Protein AF-A0A317PF93-F1 (afdb_monomer)

Radius of gyration: 41.97 Å; Cα contacts (8 Å, |Δi|>4): 175; chains: 1; bounding box: 84×30×106 Å

Foldseek 3Di:
DPPVVVVLVVLLVVLVPADADQKDKAPDAEPLQFIWIWRDPDPVPTDTPFDRHDPPRTHNDPVVNVVPNCVHSNNSNVVSVVVVVVVVVVVVVVVVVVVVVVVVPPPDDVVVVQVVVCVVPVDRCPCVVCVVVPDDADVVGDDDDQDDDPLLLSLLVVVVVCVVCVVVVHDDDDPPNVVVCVVPVDDSVVSCVVNVHDDDDDDDDAPPPGDDDDDDD

Sequence (217 aa):
MTNNDDLALKLEKAAEKATPGPWYVHDKPCEDGNYGIDTSDKEFLAEAVVWWGFSRQSIWREEDAKYIAVANPAAVLSLLAERKADKAENASLRQRVAELGRQLIAPLPIGELIQRLSDQTGEDWSEKYLEDRTVSVKPGEVLVTVSGFTGCGKSAIAGEIEIAMRAIGVPVTWSNGDAEKRTTGADWLTAIEMYKPAVRIVEINVPRAGIKLELGQ

Mean predicted aligned error: 17.72 Å

Secondary structure (DSSP, 8-state):
--HHHHHHHHHHHHHTTSPPS--EE-SS--TTS-B-EESSSSTTTPPEEE--SSTTSSBS-HHHHHHHHHT-HHHHHHHHHHHHHHHHHHHHHHHHHHHHHHHHHSPPPHHHHHHHHHHHHSS-HHHHHHGGG-----TT---------TTSSHHHHHHHHHHHHHHTT-----TTHHHHHHHH---HHHHHHHH------------SS--------

pLDDT: mean 76.67, std 15.54, range [30.33, 97.62]

InterPro domains:
  IPR025153 Ead/Ea22-like protein [PF13935] (14-98)

Nearest PDB structures (foldseek):
  4a4c-assembly1_C  TM=2.314E-01  e=3.456E+00  Homo sapiens
  1y6l-assembly2_B  TM=2.584E-01  e=5.681E+00  Homo sapiens

Structure (mmCIF, N/CA/C/O backbone):
data_AF-A0A317PF93-F1
#
_entry.id   AF-A0A317PF93-F1
#
loop_
_atom_site.group_PDB
_atom_site.id
_atom_site.type_symbol
_atom_site.label_atom_id
_atom_site.label_alt_id
_atom_site.label_comp_id
_atom_site.label_asym_id
_atom_site.label_entity_id
_atom_site.label_seq_id
_atom_site.pdbx_PDB_ins_code
_atom_site.Cartn_x
_atom_site.Cartn_y
_atom_site.Cartn_z
_atom_site.occupancy
_atom_site.B_iso_or_equiv
_atom_site.auth_seq_id
_atom_site.auth_comp_id
_atom_site.auth_asym_id
_atom_site.auth_atom_id
_atom_site.pdbx_PDB_model_num
ATOM 1 N N . MET A 1 1 ? -4.861 -8.910 -9.608 1.00 55.72 1 MET A N 1
ATOM 2 C CA . MET A 1 1 ? -3.839 -8.268 -10.460 1.00 55.72 1 MET A CA 1
ATOM 3 C C . MET A 1 1 ? -4.522 -7.158 -11.224 1.00 55.72 1 MET A C 1
ATOM 5 O O . MET A 1 1 ? -5.567 -7.402 -11.810 1.00 55.72 1 MET A O 1
ATOM 9 N N . THR A 1 2 ? -4.000 -5.941 -11.139 1.00 74.31 2 THR A N 1
ATOM 10 C CA . THR A 1 2 ? -4.453 -4.830 -11.989 1.00 74.31 2 THR A CA 1
ATOM 11 C C . THR A 1 2 ? -3.886 -5.004 -13.403 1.00 74.31 2 THR A C 1
ATOM 13 O O . THR A 1 2 ? -2.887 -5.706 -13.570 1.00 74.31 2 THR A O 1
ATOM 16 N N . ASN A 1 3 ? -4.450 -4.333 -14.417 1.00 70.88 3 ASN A N 1
ATOM 17 C CA . ASN A 1 3 ? -3.863 -4.304 -15.771 1.00 70.88 3 ASN A CA 1
ATOM 18 C C . ASN A 1 3 ? -2.378 -3.869 -15.761 1.00 70.88 3 ASN A C 1
ATOM 20 O O . ASN A 1 3 ? -1.588 -4.322 -16.585 1.00 70.88 3 ASN A O 1
ATOM 24 N N . ASN A 1 4 ? -1.971 -3.065 -14.773 1.00 84.88 4 ASN A N 1
ATOM 25 C CA . ASN A 1 4 ? -0.592 -2.596 -14.609 1.00 84.88 4 ASN A CA 1
ATOM 26 C C . ASN A 1 4 ? 0.360 -3.628 -13.975 1.00 84.88 4 ASN A C 1
ATOM 28 O O . ASN A 1 4 ? 1.567 -3.380 -13.917 1.00 84.88 4 ASN A O 1
ATOM 32 N N . ASP A 1 5 ? -0.147 -4.744 -13.447 1.00 89.19 5 ASP A N 1
ATOM 33 C CA . ASP A 1 5 ? 0.687 -5.830 -12.913 1.00 89.19 5 ASP A CA 1
ATOM 34 C C . ASP A 1 5 ? 1.071 -6.816 -14.020 1.00 89.19 5 ASP A C 1
ATOM 36 O O . ASP A 1 5 ? 2.224 -7.231 -14.095 1.00 89.19 5 ASP A O 1
ATOM 40 N N . ASP A 1 6 ? 0.136 -7.121 -14.925 1.00 92.31 6 ASP A N 1
ATOM 41 C CA . ASP A 1 6 ? 0.412 -7.941 -16.111 1.00 92.31 6 ASP A CA 1
ATOM 42 C C . ASP A 1 6 ? 1.392 -7.238 -17.062 1.00 92.31 6 ASP A C 1
ATOM 44 O O . ASP A 1 6 ? 2.358 -7.844 -17.528 1.00 92.31 6 ASP A O 1
ATOM 48 N N . LEU A 1 7 ? 1.215 -5.928 -17.278 1.00 93.06 7 LEU A N 1
ATOM 49 C CA . LEU A 1 7 ? 2.165 -5.126 -18.052 1.00 93.06 7 LEU A CA 1
ATOM 50 C C . LEU A 1 7 ? 3.569 -5.140 -17.429 1.00 93.06 7 LEU A C 1
ATOM 52 O O . LEU A 1 7 ? 4.550 -5.318 -18.143 1.00 93.06 7 LEU A O 1
ATOM 56 N N . ALA A 1 8 ? 3.674 -4.993 -16.107 1.00 93.94 8 ALA A N 1
ATOM 57 C CA . ALA A 1 8 ? 4.965 -5.008 -15.424 1.00 93.94 8 ALA A CA 1
ATOM 58 C C . ALA A 1 8 ? 5.668 -6.363 -15.530 1.00 93.94 8 ALA A C 1
ATOM 60 O O . ALA A 1 8 ? 6.869 -6.397 -15.767 1.00 93.94 8 ALA A O 1
ATOM 61 N N . LEU A 1 9 ? 4.922 -7.467 -15.432 1.00 94.62 9 LEU A N 1
ATOM 62 C CA . LEU A 1 9 ? 5.475 -8.808 -15.620 1.00 94.62 9 LEU A CA 1
ATOM 63 C C . LEU A 1 9 ? 5.966 -9.029 -17.057 1.00 94.62 9 LEU A C 1
ATOM 65 O O . LEU A 1 9 ? 7.000 -9.659 -17.275 1.00 94.62 9 LEU A O 1
ATOM 69 N N . LYS A 1 10 ? 5.222 -8.527 -18.048 1.00 95.75 10 LYS A N 1
ATOM 70 C CA . LYS A 1 10 ? 5.630 -8.581 -19.457 1.00 95.75 10 LYS A CA 1
ATOM 71 C C . LYS A 1 10 ? 6.893 -7.758 -19.704 1.00 95.75 10 LYS A C 1
ATOM 73 O O . LYS A 1 10 ? 7.799 -8.255 -20.365 1.00 95.75 10 LYS A O 1
ATOM 78 N N . LEU A 1 11 ? 6.961 -6.546 -19.149 1.00 95.38 11 LEU A N 1
ATOM 79 C CA . LEU A 1 11 ? 8.131 -5.672 -19.253 1.00 95.38 11 LEU A CA 1
ATOM 80 C C . LEU A 1 11 ? 9.359 -6.280 -18.579 1.00 95.38 11 LEU A C 1
ATOM 82 O O . LEU A 1 11 ? 10.419 -6.290 -19.189 1.00 95.38 11 LEU A O 1
ATOM 86 N N . GLU A 1 12 ? 9.212 -6.842 -17.380 1.00 96.81 12 GLU A N 1
ATOM 87 C CA . GLU A 1 12 ? 10.301 -7.516 -16.665 1.00 96.81 12 GLU A CA 1
ATOM 88 C C . GLU A 1 12 ? 10.893 -8.654 -17.505 1.00 96.81 12 GLU A C 1
ATOM 90 O O . GLU A 1 12 ? 12.079 -8.640 -17.820 1.00 96.81 12 GLU A O 1
ATOM 95 N N . LYS A 1 13 ? 10.047 -9.572 -17.991 1.00 97.38 13 LYS A N 1
ATOM 96 C CA . LYS A 1 13 ? 10.486 -10.701 -18.830 1.00 97.38 13 LYS A CA 1
ATOM 97 C C . LYS A 1 13 ? 11.128 -10.272 -20.148 1.00 97.38 13 LYS A C 1
ATOM 99 O O . LYS A 1 13 ? 11.971 -10.996 -20.676 1.00 97.38 13 LYS A O 1
ATOM 104 N N . ALA A 1 14 ? 10.665 -9.167 -20.731 1.00 96.75 14 ALA A N 1
ATOM 105 C CA . ALA A 1 14 ? 11.242 -8.624 -21.954 1.00 96.75 14 ALA A CA 1
ATOM 106 C C . ALA A 1 14 ? 12.611 -7.990 -21.672 1.00 96.75 14 ALA A C 1
ATOM 108 O O . ALA A 1 14 ? 13.568 -8.274 -22.386 1.00 96.75 14 ALA A O 1
ATOM 109 N N . ALA A 1 15 ? 12.713 -7.194 -20.607 1.00 96.38 15 ALA A N 1
ATOM 110 C CA . ALA A 1 15 ? 13.936 -6.505 -20.221 1.00 96.38 15 ALA A CA 1
ATOM 111 C C . ALA A 1 15 ? 15.046 -7.477 -19.779 1.00 96.38 15 ALA A C 1
ATOM 113 O O . ALA A 1 15 ? 16.187 -7.299 -20.181 1.00 96.38 15 ALA A O 1
ATOM 114 N N . GLU A 1 16 ? 14.722 -8.551 -19.050 1.00 96.31 16 GLU A N 1
ATOM 115 C CA . GLU A 1 16 ? 15.691 -9.593 -18.652 1.00 96.31 16 GLU A CA 1
ATOM 116 C C . GLU A 1 16 ? 16.364 -10.302 -19.840 1.00 96.31 16 GLU A C 1
ATOM 118 O O . GLU A 1 16 ? 17.458 -10.844 -19.701 1.00 96.31 16 GLU A O 1
ATOM 123 N N . LYS A 1 17 ? 15.698 -10.339 -21.001 1.00 96.12 17 LYS A N 1
ATOM 124 C CA . LYS A 1 17 ? 16.186 -11.016 -22.215 1.00 96.12 17 LYS A CA 1
ATOM 125 C C . LYS A 1 17 ? 16.806 -10.070 -23.236 1.00 96.12 17 LYS A C 1
ATOM 127 O O . LYS A 1 17 ? 17.445 -10.539 -24.175 1.00 96.12 17 LYS A O 1
ATOM 132 N N . ALA A 1 18 ? 16.540 -8.777 -23.111 1.00 95.00 18 ALA A N 1
ATOM 133 C CA . ALA A 1 18 ? 17.040 -7.765 -24.024 1.00 95.00 18 ALA A CA 1
ATOM 134 C C . ALA A 1 18 ? 18.493 -7.401 -23.690 1.00 95.00 18 ALA A C 1
ATOM 136 O O . ALA A 1 18 ? 18.977 -7.661 -22.589 1.00 95.00 18 ALA A O 1
ATOM 137 N N . THR A 1 19 ? 19.184 -6.772 -24.641 1.00 93.62 19 THR A N 1
ATOM 138 C CA . THR A 1 19 ? 20.540 -6.257 -24.429 1.00 93.62 19 THR A CA 1
ATOM 139 C C . THR A 1 19 ? 20.538 -5.260 -23.269 1.00 93.62 19 THR A C 1
ATOM 141 O O . THR A 1 19 ? 19.816 -4.263 -23.343 1.00 93.62 19 THR A O 1
ATOM 144 N N . PRO A 1 20 ? 21.311 -5.489 -22.194 1.00 91.12 20 PRO A N 1
ATOM 145 C CA . PRO A 1 20 ? 21.345 -4.566 -21.068 1.00 91.12 20 PRO A CA 1
ATOM 146 C C . PRO A 1 20 ? 21.780 -3.157 -21.489 1.00 91.12 20 PRO A C 1
ATOM 148 O O . PRO A 1 20 ? 22.504 -2.984 -22.469 1.00 91.12 20 PRO A O 1
ATOM 151 N N . GLY A 1 21 ? 21.328 -2.149 -20.742 1.00 90.19 21 GLY A N 1
ATOM 152 C CA . GLY A 1 21 ? 21.849 -0.787 -20.862 1.00 90.19 21 GLY A CA 1
ATOM 153 C C . GLY A 1 21 ? 23.237 -0.631 -20.217 1.00 90.19 21 GLY A C 1
ATOM 154 O O . GLY A 1 21 ? 23.713 -1.561 -19.559 1.00 90.19 21 GLY A O 1
ATOM 155 N N . PRO A 1 22 ? 23.866 0.552 -20.322 1.00 93.12 22 PRO A N 1
ATOM 156 C CA . PRO A 1 22 ? 23.330 1.773 -20.924 1.00 93.12 22 PRO A CA 1
ATOM 157 C C . PRO A 1 22 ? 23.239 1.695 -22.451 1.00 93.12 22 PRO A C 1
ATOM 159 O O . PRO A 1 22 ? 24.015 1.005 -23.102 1.00 93.12 22 PRO A O 1
ATOM 162 N N . TRP A 1 23 ? 22.257 2.399 -23.005 1.00 94.19 23 TRP A N 1
ATOM 163 C CA . TRP A 1 23 ? 22.082 2.569 -24.444 1.00 94.19 23 TRP A CA 1
ATOM 164 C C . TRP A 1 23 ? 22.328 4.028 -24.813 1.00 94.19 23 TRP A C 1
ATOM 166 O O . TRP A 1 23 ? 21.994 4.929 -24.040 1.00 94.19 23 TRP A O 1
ATOM 176 N N . TYR A 1 24 ? 22.877 4.252 -26.000 1.00 92.12 24 TYR A N 1
ATOM 177 C CA . TYR A 1 24 ? 23.286 5.562 -26.489 1.00 92.12 24 TYR A CA 1
ATOM 178 C C . TYR A 1 24 ? 22.665 5.812 -27.852 1.00 92.12 24 TYR A C 1
ATOM 180 O O . TYR A 1 24 ? 22.612 4.915 -28.688 1.00 92.12 24 TYR A O 1
ATOM 188 N N . VAL A 1 25 ? 22.173 7.028 -28.066 1.00 90.94 25 VAL A N 1
ATOM 189 C CA . VAL A 1 25 ? 21.730 7.458 -29.394 1.00 90.94 25 VAL A CA 1
ATOM 190 C C . VAL A 1 25 ? 22.965 7.799 -30.208 1.00 90.94 25 VAL A C 1
ATOM 192 O O . VAL A 1 25 ? 23.867 8.454 -29.692 1.00 90.94 25 VAL A O 1
ATOM 195 N N . HIS A 1 26 ? 22.986 7.382 -31.468 1.00 82.12 26 HIS A N 1
ATOM 196 C CA . HIS A 1 26 ? 24.078 7.723 -32.367 1.00 82.12 26 HIS A CA 1
ATOM 197 C C . HIS A 1 26 ? 24.224 9.251 -32.521 1.00 82.12 26 HIS A C 1
ATOM 199 O O . HIS A 1 26 ? 23.233 9.950 -32.748 1.00 82.12 26 HIS A O 1
ATOM 205 N N . ASP A 1 27 ? 25.456 9.766 -32.436 1.00 74.75 27 ASP A N 1
ATOM 206 C CA . ASP A 1 27 ? 25.756 11.211 -32.413 1.00 74.75 27 ASP A CA 1
ATOM 207 C C . ASP A 1 27 ? 25.336 11.952 -33.691 1.00 74.75 27 ASP A C 1
ATOM 209 O O . ASP A 1 27 ? 25.090 13.160 -33.677 1.00 74.75 27 ASP A O 1
ATOM 213 N N . LYS A 1 28 ? 25.286 11.243 -34.822 1.00 74.12 28 LYS A N 1
ATOM 214 C CA . LYS A 1 28 ? 24.864 11.792 -36.114 1.00 74.12 28 LYS A CA 1
ATOM 215 C C . LYS A 1 28 ? 23.764 10.928 -36.724 1.00 74.12 28 LYS A C 1
ATOM 217 O O . LYS A 1 28 ? 23.906 9.706 -36.716 1.00 74.12 28 LYS A O 1
ATOM 222 N N . PRO A 1 29 ? 22.705 11.521 -37.295 1.00 75.19 29 PRO A N 1
ATOM 223 C CA . PRO A 1 29 ? 21.753 10.750 -38.081 1.00 75.19 29 PRO A CA 1
ATOM 224 C C . PRO A 1 29 ? 22.424 10.180 -39.344 1.00 75.19 29 PRO A C 1
ATOM 226 O O . PRO A 1 29 ? 23.472 10.671 -39.778 1.00 75.19 29 PRO A O 1
ATOM 229 N N . CYS A 1 30 ? 21.809 9.168 -39.964 1.00 73.06 30 CYS A N 1
ATOM 230 C CA . CYS A 1 30 ? 22.207 8.734 -41.306 1.00 73.06 30 CYS A CA 1
ATOM 231 C C . CYS A 1 30 ? 22.008 9.852 -42.335 1.00 73.06 30 CYS A C 1
ATOM 233 O O . CYS A 1 30 ? 21.336 10.848 -42.067 1.00 73.06 30 CYS A O 1
ATOM 235 N N . GLU A 1 31 ? 22.553 9.662 -43.539 1.00 71.38 31 GLU A N 1
ATOM 236 C CA . GLU A 1 31 ? 22.358 10.585 -44.670 1.00 71.38 31 GLU A CA 1
ATOM 237 C C . GLU A 1 31 ? 20.870 10.868 -44.957 1.00 71.38 31 GLU A C 1
ATOM 239 O O . GLU A 1 31 ? 20.528 11.958 -45.409 1.00 71.38 31 GLU A O 1
ATOM 244 N N . ASP A 1 32 ? 19.986 9.928 -44.607 1.00 73.31 32 ASP A N 1
ATOM 245 C CA . ASP A 1 32 ? 18.534 10.045 -44.760 1.00 73.31 32 ASP A CA 1
ATOM 246 C C . ASP A 1 32 ? 17.812 10.659 -43.537 1.00 73.31 32 ASP A C 1
ATOM 248 O O . ASP A 1 32 ? 16.591 10.804 -43.556 1.00 73.31 32 ASP A O 1
ATOM 252 N N . GLY A 1 33 ? 18.537 11.034 -42.475 1.00 76.62 33 GLY A N 1
ATOM 253 C CA . GLY A 1 33 ? 17.989 11.711 -41.291 1.00 76.62 33 GLY A CA 1
ATOM 254 C C . GLY A 1 33 ? 17.516 10.805 -40.145 1.00 76.62 33 GLY A C 1
ATOM 255 O O . GLY A 1 33 ? 16.915 11.308 -39.198 1.00 76.62 33 GLY A O 1
ATOM 256 N N . ASN A 1 34 ? 17.785 9.497 -40.192 1.00 84.06 34 ASN A N 1
ATOM 257 C CA . ASN A 1 34 ? 17.340 8.545 -39.167 1.00 84.06 34 ASN A CA 1
ATOM 258 C C . ASN A 1 34 ? 18.407 8.269 -38.097 1.00 84.06 34 ASN A C 1
ATOM 260 O O . ASN A 1 34 ? 19.607 8.343 -38.351 1.00 84.06 34 ASN A O 1
ATOM 264 N N . TYR A 1 35 ? 17.952 7.861 -36.916 1.00 87.06 35 TYR A N 1
ATOM 265 C CA . TYR A 1 35 ? 18.738 7.642 -35.706 1.00 87.06 35 TYR A CA 1
ATOM 266 C C . TYR A 1 35 ? 18.854 6.152 -35.359 1.00 87.06 35 TYR A C 1
ATOM 268 O O . TYR A 1 35 ? 17.952 5.350 -35.633 1.00 87.06 35 TYR A O 1
ATOM 276 N N . GLY A 1 36 ? 19.978 5.800 -34.735 1.00 88.06 36 GLY A N 1
ATOM 277 C CA . GLY A 1 36 ? 20.286 4.466 -34.219 1.00 88.06 36 GLY A CA 1
ATOM 278 C C . GLY A 1 36 ? 20.509 4.479 -32.717 1.00 88.06 36 GLY A C 1
ATOM 279 O O . GLY A 1 36 ? 20.629 5.546 -32.107 1.00 88.06 36 GLY A O 1
ATOM 280 N N . ILE A 1 37 ? 20.540 3.284 -32.134 1.00 90.25 37 ILE A N 1
ATOM 281 C CA . ILE A 1 37 ? 20.820 3.084 -30.713 1.00 90.25 37 ILE A CA 1
ATOM 282 C C . ILE A 1 37 ? 21.875 2.003 -30.572 1.00 90.25 37 ILE A C 1
ATOM 284 O O . ILE A 1 37 ? 21.697 0.906 -31.102 1.00 90.25 37 ILE A O 1
ATOM 288 N N . ASP A 1 38 ? 22.906 2.298 -29.794 1.00 90.50 38 ASP A N 1
ATOM 289 C CA . ASP A 1 38 ? 24.060 1.437 -29.595 1.00 90.50 38 ASP A CA 1
ATOM 290 C C . ASP A 1 38 ? 24.323 1.177 -28.105 1.00 90.50 38 ASP A C 1
ATOM 292 O O . ASP A 1 38 ? 23.868 1.913 -27.224 1.00 90.50 38 ASP A O 1
ATOM 296 N N . THR A 1 39 ? 25.069 0.117 -27.801 1.00 90.88 39 THR A N 1
ATOM 297 C CA . THR A 1 39 ? 25.444 -0.253 -26.422 1.00 90.88 39 THR A CA 1
ATOM 298 C C . THR A 1 39 ? 26.598 0.571 -25.844 1.00 90.88 39 THR A C 1
ATOM 300 O O . THR A 1 39 ? 26.924 0.444 -24.664 1.00 90.88 39 THR A O 1
ATOM 303 N N . SER A 1 40 ? 27.228 1.426 -26.650 1.00 85.31 40 SER A N 1
ATOM 304 C CA . SER A 1 40 ? 28.291 2.338 -26.226 1.00 85.31 40 SER A CA 1
ATOM 305 C C . SER A 1 40 ? 28.246 3.629 -27.037 1.00 85.31 40 SER A C 1
ATOM 307 O O . SER A 1 40 ? 27.878 3.637 -28.204 1.00 85.31 40 SER A O 1
ATOM 309 N N . ASP A 1 41 ? 28.692 4.710 -26.408 1.00 80.81 41 ASP A N 1
ATOM 310 C CA . ASP A 1 41 ? 29.004 6.010 -27.005 1.00 80.81 41 ASP A CA 1
ATOM 311 C C . ASP A 1 41 ? 30.234 5.997 -27.939 1.00 80.81 41 ASP A C 1
ATOM 313 O O . ASP A 1 41 ? 30.573 7.011 -28.544 1.00 80.81 41 ASP A O 1
ATOM 317 N N . LYS A 1 42 ? 30.939 4.864 -28.059 1.00 78.50 42 LYS A N 1
ATOM 318 C CA . LYS A 1 42 ? 32.120 4.705 -28.915 1.00 78.50 42 LYS A CA 1
ATOM 319 C C . LYS A 1 42 ? 31.775 3.859 -30.133 1.00 78.50 42 LYS A C 1
ATOM 321 O O . LYS A 1 42 ? 31.793 2.634 -30.058 1.00 78.50 42 LYS A O 1
ATOM 326 N N . GLU A 1 43 ? 31.568 4.526 -31.265 1.00 66.38 43 GLU A N 1
ATOM 327 C CA . GLU A 1 43 ? 31.105 3.962 -32.548 1.00 66.38 43 GLU A CA 1
ATOM 328 C C . GLU A 1 43 ? 31.813 2.654 -32.972 1.00 66.38 43 GLU A C 1
ATOM 330 O O . GLU A 1 43 ? 31.175 1.725 -33.451 1.00 66.38 43 GLU A O 1
ATOM 335 N N . PHE A 1 44 ? 33.123 2.517 -32.732 1.00 67.75 44 PHE A N 1
ATOM 336 C CA . PHE A 1 44 ? 33.901 1.331 -33.135 1.00 67.75 44 PHE A CA 1
ATOM 337 C C . PHE A 1 44 ? 33.909 0.169 -32.128 1.00 67.75 44 PHE A C 1
ATOM 339 O O . PHE A 1 44 ? 34.492 -0.878 -32.408 1.00 67.75 44 PHE A O 1
ATOM 346 N N . LEU A 1 45 ? 33.325 0.354 -30.944 1.00 73.75 45 LEU A N 1
ATOM 347 C CA . LEU A 1 45 ? 33.250 -0.658 -29.882 1.00 73.75 45 LEU A CA 1
ATOM 348 C C . LEU A 1 45 ? 31.807 -1.043 -29.540 1.00 73.75 45 LEU A C 1
ATOM 350 O O . LEU A 1 45 ? 31.599 -1.934 -28.718 1.00 73.75 45 LEU A O 1
ATOM 354 N N . ALA A 1 46 ? 30.831 -0.356 -30.128 1.00 80.12 46 ALA A N 1
ATOM 355 C CA . ALA A 1 46 ? 29.434 -0.500 -29.785 1.00 80.12 46 ALA A CA 1
ATOM 356 C C . ALA A 1 46 ? 28.741 -1.563 -30.646 1.00 80.12 46 ALA A C 1
ATOM 358 O O . ALA A 1 46 ? 28.986 -1.685 -31.846 1.00 80.12 46 ALA A O 1
ATOM 359 N N . GLU A 1 47 ? 27.846 -2.324 -30.021 1.00 86.62 47 GLU A N 1
ATOM 360 C CA . GLU A 1 47 ? 26.908 -3.188 -30.730 1.00 86.62 47 GLU A CA 1
ATOM 361 C C . GLU A 1 47 ? 25.616 -2.415 -30.982 1.00 86.62 47 GLU A C 1
ATOM 363 O O . GLU A 1 47 ? 25.094 -1.747 -30.084 1.00 86.62 47 GLU A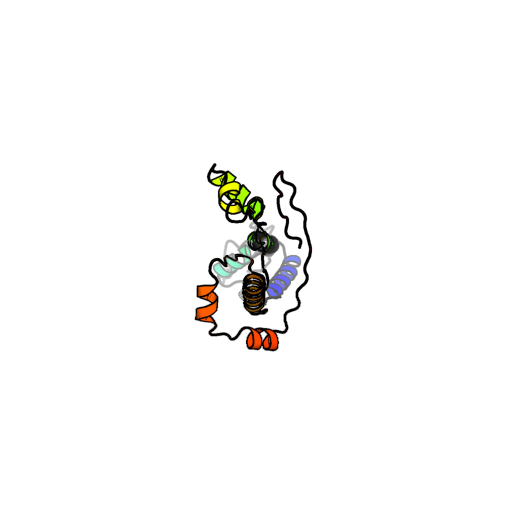 O 1
ATOM 368 N N . ALA A 1 48 ? 25.077 -2.539 -32.191 1.00 86.44 48 ALA A N 1
ATOM 369 C CA . ALA A 1 48 ? 23.834 -1.879 -32.541 1.00 86.44 48 ALA A CA 1
ATOM 370 C C . ALA A 1 48 ? 22.632 -2.600 -31.928 1.00 86.44 48 ALA A C 1
ATOM 372 O O . ALA A 1 48 ? 22.352 -3.760 -32.239 1.00 86.44 48 ALA A O 1
ATOM 373 N N . VAL A 1 49 ? 21.882 -1.877 -31.100 1.00 89.00 49 VAL A N 1
ATOM 374 C CA . VAL A 1 49 ? 20.548 -2.276 -30.635 1.00 89.00 49 VAL A CA 1
ATOM 375 C C . VAL A 1 49 ? 19.523 -1.991 -31.734 1.00 89.00 49 VAL A C 1
ATOM 377 O O . VAL A 1 49 ? 18.667 -2.826 -32.024 1.00 89.00 49 VAL A O 1
ATOM 380 N N . VAL A 1 50 ? 19.635 -0.825 -32.380 1.00 87.44 50 VAL A N 1
ATOM 381 C CA . VAL A 1 50 ? 18.864 -0.448 -33.572 1.00 87.44 50 VAL A CA 1
ATOM 382 C C . VAL A 1 50 ? 19.814 0.160 -34.597 1.00 87.44 50 VAL A C 1
ATOM 384 O O . VAL A 1 50 ? 20.360 1.241 -34.383 1.00 87.44 50 VAL A O 1
ATOM 387 N N . TRP A 1 51 ? 19.999 -0.533 -35.723 1.00 83.62 51 TRP A N 1
ATOM 388 C CA . TRP A 1 51 ? 20.906 -0.101 -36.785 1.00 83.62 51 TRP A CA 1
ATOM 389 C C . TRP A 1 51 ? 20.351 1.088 -37.577 1.00 83.62 51 TRP A C 1
ATOM 391 O O . TRP A 1 51 ? 19.184 1.090 -37.970 1.00 83.62 51 TRP A O 1
ATOM 401 N N . TRP A 1 52 ? 21.204 2.072 -37.874 1.00 70.69 52 TRP A N 1
ATOM 402 C CA . TRP A 1 52 ? 20.818 3.319 -38.547 1.00 70.69 52 TRP A CA 1
ATOM 403 C C . TRP A 1 52 ? 21.152 3.386 -40.047 1.00 70.69 52 TRP A C 1
ATOM 405 O O . TRP A 1 52 ? 20.634 4.256 -40.743 1.00 70.69 52 TRP A O 1
ATOM 415 N N . GLY A 1 53 ? 21.944 2.447 -40.581 1.00 67.69 53 GLY A N 1
ATOM 416 C CA . GLY A 1 53 ? 22.516 2.529 -41.936 1.00 67.69 53 GLY A CA 1
ATOM 417 C C . GLY A 1 53 ? 21.589 2.220 -43.123 1.00 67.69 53 GLY A C 1
ATOM 418 O O . GLY A 1 53 ? 22.027 2.351 -44.260 1.00 67.69 53 GLY A O 1
ATOM 419 N N . PHE A 1 54 ? 20.327 1.822 -42.910 1.00 61.75 54 PHE A N 1
ATOM 420 C CA . PHE A 1 54 ? 19.348 1.663 -43.998 1.00 61.75 54 PHE A CA 1
ATOM 421 C C . PHE A 1 54 ? 17.983 2.250 -43.619 1.00 61.75 54 PHE A C 1
ATOM 423 O O . PHE A 1 54 ? 17.296 1.739 -42.734 1.00 61.75 54 PHE A O 1
ATOM 430 N N . SER A 1 55 ? 17.584 3.283 -44.365 1.00 58.31 55 SER A N 1
ATOM 431 C CA . SER A 1 55 ? 16.408 4.171 -44.269 1.00 58.31 55 SER A CA 1
ATOM 432 C C . SER A 1 55 ? 15.047 3.623 -43.796 1.00 58.31 55 SER A C 1
ATOM 434 O O . SER A 1 55 ? 14.135 4.398 -43.537 1.00 58.31 55 SER A O 1
ATOM 436 N N . ARG A 1 56 ? 14.836 2.304 -43.712 1.00 61.50 56 ARG A N 1
ATOM 437 C CA . ARG A 1 56 ? 13.542 1.703 -43.327 1.00 61.50 56 ARG A CA 1
ATOM 438 C C . ARG A 1 56 ? 13.551 0.927 -42.010 1.00 61.50 56 ARG A C 1
ATOM 440 O O . ARG A 1 56 ? 12.487 0.481 -41.594 1.00 61.50 56 ARG A O 1
ATOM 447 N N . GLN A 1 57 ? 14.709 0.733 -41.382 1.00 66.25 57 GLN A N 1
ATOM 448 C CA . GLN A 1 57 ? 14.855 -0.088 -40.166 1.00 66.25 57 GLN A CA 1
ATOM 449 C C . GLN A 1 57 ? 15.355 0.711 -38.951 1.00 66.25 57 GLN A C 1
ATOM 451 O O . GLN A 1 57 ? 15.689 0.127 -37.926 1.00 66.25 57 GLN A O 1
ATOM 456 N N . SER A 1 58 ? 15.371 2.039 -39.066 1.00 76.31 58 SER A N 1
ATOM 457 C CA . SER A 1 58 ? 15.912 2.977 -38.084 1.00 76.31 58 SER A CA 1
ATOM 458 C C . SER A 1 58 ? 14.842 3.916 -37.516 1.00 76.31 58 SER A C 1
ATOM 460 O O . SER A 1 58 ? 13.677 3.879 -37.922 1.00 76.31 58 SER A O 1
ATOM 462 N N . ILE A 1 59 ? 15.216 4.724 -36.523 1.00 86.50 59 ILE A N 1
ATOM 463 C CA . ILE A 1 59 ? 14.291 5.588 -35.781 1.00 86.50 59 ILE A CA 1
ATOM 464 C C . ILE A 1 59 ? 14.214 6.955 -36.466 1.00 86.50 59 ILE A C 1
ATOM 466 O O . ILE A 1 59 ? 15.229 7.602 -36.679 1.00 86.50 59 ILE A O 1
ATOM 470 N N . TRP A 1 60 ? 13.014 7.422 -36.801 1.00 85.88 60 TRP A N 1
ATOM 471 C CA . TRP A 1 60 ? 12.827 8.634 -37.615 1.00 85.88 60 TRP A CA 1
ATOM 472 C C . TRP A 1 60 ? 12.964 9.953 -36.849 1.00 85.88 60 TRP A C 1
ATOM 474 O O . TRP A 1 60 ? 13.107 11.007 -37.462 1.00 85.88 60 TRP A O 1
ATOM 484 N N . ARG A 1 61 ? 12.853 9.919 -35.518 1.00 88.44 61 ARG A N 1
ATOM 485 C CA . ARG A 1 61 ? 12.920 11.105 -34.660 1.00 88.44 61 ARG A CA 1
ATOM 486 C C . ARG A 1 61 ? 13.982 10.927 -33.596 1.00 88.44 61 ARG A C 1
ATOM 488 O O . ARG A 1 61 ? 14.044 9.885 -32.943 1.00 88.44 61 ARG A O 1
ATOM 495 N N . GLU A 1 62 ? 14.763 11.974 -33.380 1.00 88.50 62 GLU A N 1
ATOM 496 C CA . GLU A 1 62 ? 15.795 11.990 -32.348 1.00 88.50 62 GLU A CA 1
ATOM 497 C C . GLU A 1 62 ? 15.199 11.768 -30.957 1.00 88.50 62 GLU A C 1
ATOM 499 O O . GLU A 1 62 ? 15.761 11.048 -30.135 1.00 88.50 62 GLU A O 1
ATOM 504 N N . GLU A 1 63 ? 14.035 12.362 -30.696 1.00 92.19 63 GLU A N 1
ATOM 505 C CA . GLU A 1 63 ? 13.345 12.272 -29.412 1.00 92.19 63 GLU A CA 1
ATOM 506 C C . GLU A 1 63 ? 12.907 10.841 -29.100 1.00 92.19 63 GLU A C 1
ATOM 508 O O . GLU A 1 63 ? 13.024 10.406 -27.954 1.00 92.19 63 GLU A O 1
ATOM 513 N N . ASP A 1 64 ? 12.460 10.094 -30.111 1.00 92.31 64 ASP A N 1
ATOM 514 C CA . ASP A 1 64 ? 12.068 8.693 -29.953 1.00 92.31 64 ASP A CA 1
ATOM 515 C C . ASP A 1 64 ? 13.301 7.835 -29.628 1.00 92.31 64 ASP A C 1
ATOM 517 O O . ASP A 1 64 ? 13.255 6.992 -28.731 1.00 92.31 64 ASP A O 1
ATOM 521 N N . ALA A 1 65 ? 14.433 8.096 -30.293 1.00 91.56 65 ALA A N 1
ATOM 522 C CA . ALA A 1 65 ? 15.688 7.402 -30.016 1.00 91.56 65 ALA A CA 1
ATOM 523 C C . ALA A 1 65 ? 16.198 7.704 -28.600 1.00 91.56 65 ALA A C 1
ATOM 525 O O . ALA A 1 65 ? 16.548 6.785 -27.859 1.00 91.56 65 ALA A O 1
ATOM 526 N N . LYS A 1 66 ? 16.159 8.978 -28.186 1.00 93.19 66 LYS A N 1
ATOM 527 C CA . LYS A 1 66 ? 16.518 9.410 -26.825 1.00 93.19 66 LYS A CA 1
ATOM 528 C C . LYS A 1 66 ? 15.621 8.765 -25.777 1.00 93.19 66 LYS A C 1
ATOM 530 O O . LYS A 1 66 ? 16.121 8.290 -24.760 1.00 93.19 66 LYS A O 1
ATOM 535 N N . TYR A 1 67 ? 14.313 8.716 -26.026 1.00 95.25 67 TYR A N 1
ATOM 536 C CA . TYR A 1 67 ? 13.368 8.058 -25.131 1.00 95.25 67 TYR A CA 1
ATOM 537 C C . TYR A 1 67 ? 13.703 6.574 -24.960 1.00 95.25 67 TYR A C 1
ATOM 539 O O . TYR A 1 67 ? 13.821 6.108 -23.829 1.00 95.25 67 TYR A O 1
ATOM 547 N N . ILE A 1 68 ? 13.907 5.843 -26.060 1.00 93.69 68 ILE A N 1
ATOM 548 C CA . ILE A 1 68 ? 14.229 4.409 -26.022 1.00 93.69 68 ILE A CA 1
ATOM 549 C C . ILE A 1 68 ? 15.574 4.166 -25.321 1.00 93.69 68 ILE A C 1
ATOM 551 O O . ILE A 1 68 ? 15.674 3.252 -24.505 1.00 93.69 68 ILE A O 1
ATOM 555 N N . ALA A 1 69 ? 16.590 4.994 -25.583 1.00 94.12 69 ALA A N 1
ATOM 556 C CA . ALA A 1 69 ? 17.900 4.889 -24.942 1.00 94.12 69 ALA A CA 1
ATOM 557 C C . ALA A 1 69 ? 17.826 5.079 -23.415 1.00 94.12 69 ALA A C 1
ATOM 559 O O . ALA A 1 69 ? 18.442 4.324 -22.658 1.00 94.12 69 ALA A O 1
ATOM 560 N N . VAL A 1 70 ? 17.026 6.042 -22.940 1.00 95.81 70 VAL A N 1
ATOM 561 C CA . VAL A 1 70 ? 16.779 6.242 -21.501 1.00 95.81 70 VAL A CA 1
ATOM 562 C C . VAL A 1 70 ? 15.930 5.107 -20.920 1.00 95.81 70 VAL A C 1
ATOM 564 O O . VAL A 1 70 ? 16.224 4.615 -19.833 1.00 95.81 70 VAL A O 1
ATOM 567 N N . ALA A 1 71 ? 14.916 4.641 -21.652 1.00 96.19 71 ALA A N 1
ATOM 568 C CA . ALA A 1 71 ? 14.037 3.532 -21.276 1.00 96.19 71 ALA A CA 1
ATOM 569 C C . ALA A 1 71 ? 14.644 2.143 -21.569 1.00 96.19 71 ALA A C 1
ATOM 571 O O . ALA A 1 71 ? 13.916 1.183 -21.831 1.00 96.19 71 ALA A O 1
ATOM 572 N N . ASN A 1 72 ? 15.973 2.025 -21.524 1.00 95.88 72 ASN A N 1
ATOM 573 C CA . ASN A 1 72 ? 16.668 0.765 -21.763 1.00 95.88 72 ASN A CA 1
ATOM 574 C C . ASN A 1 72 ? 16.316 -0.305 -20.700 1.00 95.88 72 ASN A C 1
ATOM 576 O O . ASN A 1 72 ? 15.829 0.020 -19.609 1.00 95.88 72 ASN A O 1
ATOM 580 N N . PRO A 1 73 ? 16.600 -1.594 -20.968 1.00 97.25 73 PRO A N 1
ATOM 581 C CA . PRO A 1 73 ? 16.255 -2.694 -20.072 1.00 97.25 73 PRO A CA 1
ATOM 582 C C . PRO A 1 73 ? 16.779 -2.547 -18.642 1.00 97.25 73 PRO A C 1
ATOM 584 O O . PRO A 1 73 ? 16.063 -2.880 -17.700 1.00 97.25 73 PRO A O 1
ATOM 587 N N . ALA A 1 74 ? 17.986 -2.003 -18.453 1.00 96.75 74 ALA A N 1
ATOM 588 C CA . ALA A 1 74 ? 18.550 -1.805 -17.119 1.00 96.75 74 ALA A CA 1
ATOM 589 C C . ALA A 1 74 ? 17.759 -0.751 -16.322 1.00 96.75 74 ALA A C 1
ATOM 591 O O . ALA A 1 74 ? 17.434 -0.974 -15.154 1.00 96.75 74 ALA A O 1
ATOM 592 N N . ALA A 1 75 ? 17.380 0.360 -16.962 1.00 97.19 75 ALA A N 1
ATOM 593 C CA . ALA A 1 75 ? 16.548 1.393 -16.347 1.00 97.19 75 ALA A CA 1
ATOM 594 C C . ALA A 1 75 ? 15.148 0.863 -15.993 1.00 97.19 75 ALA A C 1
ATOM 596 O O . ALA A 1 75 ? 14.666 1.079 -14.880 1.00 97.19 75 ALA A O 1
ATOM 597 N N . VAL A 1 76 ? 14.515 0.115 -16.905 1.00 96.88 76 VAL A N 1
ATOM 598 C CA . VAL A 1 76 ? 13.193 -0.492 -16.671 1.00 96.88 76 VAL A CA 1
ATOM 599 C C . VAL A 1 76 ? 13.229 -1.466 -15.492 1.00 96.88 76 VAL A C 1
ATOM 601 O O . VAL A 1 76 ? 12.363 -1.392 -14.620 1.00 96.88 76 VAL A O 1
ATOM 604 N N . LEU A 1 77 ? 14.226 -2.353 -15.428 1.00 97.50 77 LEU A N 1
ATOM 605 C CA . LEU A 1 77 ? 14.366 -3.304 -14.321 1.00 97.50 77 LEU A CA 1
ATOM 606 C C . LEU A 1 77 ? 14.603 -2.595 -12.983 1.00 97.50 77 LEU A C 1
ATOM 608 O O . LEU A 1 77 ? 13.988 -2.973 -11.987 1.00 97.50 77 LEU A O 1
ATOM 612 N N . SER A 1 78 ? 15.422 -1.539 -12.969 1.00 97.44 78 SER A N 1
ATOM 613 C CA . SER A 1 78 ? 15.653 -0.719 -11.774 1.00 97.44 78 SER A CA 1
ATOM 614 C C . SER A 1 78 ? 14.351 -0.093 -11.251 1.00 97.44 78 SER A C 1
ATOM 616 O O . SER A 1 78 ? 13.990 -0.281 -10.089 1.00 97.44 78 SER A O 1
ATOM 618 N N . LEU A 1 79 ? 13.575 0.553 -12.130 1.00 96.88 79 LEU A N 1
ATOM 619 C CA . LEU A 1 79 ? 12.286 1.160 -11.772 1.00 96.88 79 LEU A CA 1
ATOM 620 C C . LEU A 1 79 ? 11.255 0.122 -11.307 1.00 96.88 79 LEU A C 1
ATOM 622 O O . LEU A 1 79 ? 10.455 0.379 -10.405 1.00 96.88 79 LEU A O 1
ATOM 626 N N . LEU A 1 80 ? 11.245 -1.068 -11.913 1.00 96.62 80 LEU A N 1
ATOM 627 C CA . LEU A 1 80 ? 10.363 -2.154 -11.485 1.00 96.62 80 LEU A CA 1
ATOM 628 C C . LEU A 1 80 ? 10.759 -2.712 -10.115 1.00 96.62 80 LEU A C 1
ATOM 630 O O . LEU A 1 80 ? 9.867 -3.063 -9.338 1.00 96.62 80 LEU A O 1
ATOM 634 N N . ALA A 1 81 ? 12.055 -2.778 -9.803 1.00 96.25 81 ALA A N 1
ATOM 635 C CA . ALA A 1 81 ? 12.542 -3.181 -8.489 1.00 96.25 81 ALA A CA 1
ATOM 636 C C . ALA A 1 81 ? 12.122 -2.177 -7.403 1.00 96.25 81 ALA A C 1
ATOM 638 O O . ALA A 1 81 ? 11.551 -2.587 -6.391 1.00 96.25 81 ALA A O 1
ATOM 639 N N . GLU A 1 82 ? 12.297 -0.877 -7.653 1.00 97.62 82 GLU A N 1
ATOM 640 C CA . GLU A 1 82 ? 11.841 0.200 -6.761 1.00 97.62 82 GLU A CA 1
ATOM 641 C C . GLU A 1 82 ? 10.321 0.135 -6.546 1.00 97.62 82 GLU A C 1
ATOM 643 O O . GLU A 1 82 ? 9.847 0.022 -5.417 1.00 97.62 82 GLU A O 1
ATOM 648 N N . ARG A 1 83 ? 9.538 0.018 -7.627 1.00 95.31 83 ARG A N 1
ATOM 649 C CA . ARG A 1 83 ? 8.076 -0.138 -7.539 1.00 95.31 83 ARG A CA 1
ATOM 650 C C . ARG A 1 83 ? 7.655 -1.355 -6.705 1.00 95.31 83 ARG A C 1
ATOM 652 O O . ARG A 1 83 ? 6.616 -1.318 -6.039 1.00 95.31 83 ARG A O 1
ATOM 659 N N . LYS A 1 84 ? 8.387 -2.474 -6.787 1.00 94.56 84 LYS A N 1
ATOM 660 C CA . LYS A 1 84 ? 8.114 -3.671 -5.971 1.00 94.56 84 LYS A CA 1
ATOM 661 C C . LYS A 1 84 ? 8.401 -3.401 -4.492 1.00 94.56 84 LYS A C 1
ATOM 663 O O . LYS A 1 84 ? 7.579 -3.795 -3.663 1.00 94.56 84 LYS A O 1
ATOM 668 N N . ALA A 1 85 ? 9.499 -2.712 -4.180 1.00 95.56 85 ALA A N 1
ATOM 669 C CA . ALA A 1 85 ? 9.839 -2.302 -2.819 1.00 95.56 85 ALA A CA 1
ATOM 670 C C . ALA A 1 85 ? 8.770 -1.363 -2.233 1.00 95.56 85 ALA A C 1
ATOM 672 O O . ALA A 1 85 ? 8.198 -1.676 -1.188 1.00 95.56 85 ALA A O 1
ATOM 673 N N . ASP A 1 86 ? 8.381 -0.317 -2.965 1.00 95.62 86 ASP A N 1
ATOM 674 C CA . ASP A 1 86 ? 7.347 0.636 -2.540 1.00 95.62 86 ASP A CA 1
ATOM 675 C C . ASP A 1 86 ? 6.001 -0.041 -2.281 1.00 95.62 86 ASP A C 1
ATOM 677 O O . ASP A 1 86 ? 5.272 0.290 -1.342 1.00 95.62 86 ASP A O 1
ATOM 681 N N . LYS A 1 87 ? 5.623 -1.008 -3.126 1.00 93.75 87 LYS A N 1
ATOM 682 C CA . LYS A 1 87 ? 4.389 -1.778 -2.927 1.00 93.75 87 LYS A CA 1
ATOM 683 C C . LYS A 1 87 ? 4.446 -2.625 -1.658 1.00 93.75 87 LYS A C 1
ATOM 685 O O . LYS A 1 87 ? 3.428 -2.733 -0.973 1.00 93.75 87 LYS A O 1
ATOM 690 N N . ALA A 1 88 ? 5.596 -3.226 -1.359 1.00 94.31 88 ALA A N 1
ATOM 691 C CA . ALA A 1 88 ? 5.787 -4.006 -0.143 1.00 94.31 88 ALA A CA 1
ATOM 692 C C . ALA A 1 88 ? 5.727 -3.112 1.106 1.00 94.31 88 ALA A C 1
ATOM 694 O O . ALA A 1 88 ? 5.020 -3.441 2.061 1.00 94.31 88 ALA A O 1
ATOM 695 N N . GLU A 1 89 ? 6.374 -1.945 1.073 1.00 96.25 89 GLU A N 1
ATOM 696 C CA . GLU A 1 89 ? 6.314 -0.965 2.159 1.00 96.25 89 GLU A CA 1
ATOM 697 C C . GLU A 1 89 ? 4.885 -0.453 2.380 1.00 96.25 89 GLU A C 1
ATOM 699 O O . GLU A 1 89 ? 4.373 -0.496 3.499 1.00 96.25 89 GLU A O 1
ATOM 704 N N . ASN A 1 90 ? 4.182 -0.069 1.312 1.00 95.81 90 ASN A N 1
ATOM 705 C CA . ASN A 1 90 ? 2.787 0.364 1.397 1.00 95.81 90 ASN A CA 1
ATOM 706 C C . ASN A 1 90 ? 1.869 -0.710 1.998 1.00 95.81 90 ASN A C 1
ATOM 708 O O . ASN A 1 90 ? 0.944 -0.387 2.747 1.00 95.81 90 ASN A O 1
ATOM 712 N N . ALA A 1 91 ? 2.098 -1.987 1.682 1.00 94.94 91 ALA A N 1
ATOM 713 C CA . ALA A 1 91 ? 1.348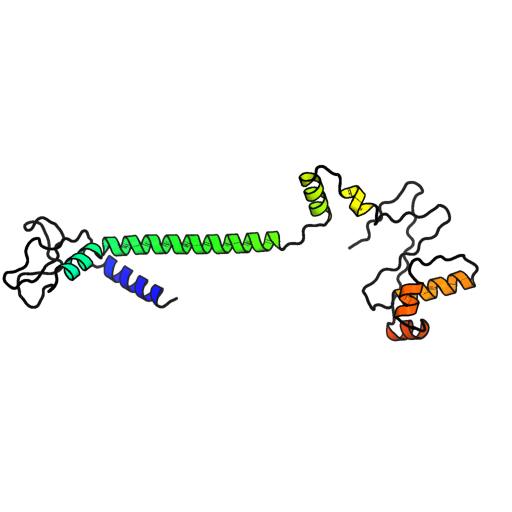 -3.085 2.285 1.00 94.94 91 ALA A CA 1
ATOM 714 C C . ALA A 1 91 ? 1.608 -3.179 3.800 1.00 94.94 91 ALA A C 1
ATOM 716 O O . ALA A 1 91 ? 0.654 -3.283 4.575 1.00 94.94 91 ALA A O 1
ATOM 717 N N . SER A 1 92 ? 2.871 -3.059 4.221 1.00 95.81 92 SER A N 1
ATOM 718 C CA . SER A 1 92 ? 3.268 -3.038 5.636 1.00 95.81 92 SER A CA 1
ATOM 719 C C . SER A 1 92 ? 2.656 -1.851 6.392 1.00 95.81 92 SER A C 1
ATOM 721 O O . SER A 1 92 ? 2.036 -2.026 7.443 1.00 95.81 92 SER A O 1
ATOM 723 N N . LEU A 1 93 ? 2.725 -0.644 5.822 1.00 96.00 93 LEU A N 1
ATOM 724 C CA . LEU A 1 93 ? 2.138 0.561 6.411 1.00 96.00 93 LEU A CA 1
ATOM 725 C C . LEU A 1 93 ? 0.623 0.431 6.578 1.00 96.00 93 LEU A C 1
ATOM 727 O O . LEU A 1 93 ? 0.092 0.737 7.645 1.00 96.00 93 LEU A O 1
ATOM 731 N N . ARG A 1 94 ? -0.083 -0.087 5.567 1.00 96.31 94 ARG A N 1
ATOM 732 C CA . ARG A 1 94 ? -1.529 -0.350 5.664 1.00 96.31 94 ARG A CA 1
ATOM 733 C C . ARG A 1 94 ? -1.857 -1.326 6.789 1.00 96.31 94 ARG A C 1
ATOM 735 O O . ARG A 1 94 ? -2.817 -1.102 7.525 1.00 96.31 94 ARG A O 1
ATOM 742 N N . GLN A 1 95 ? -1.056 -2.378 6.955 1.00 95.00 95 GLN A N 1
ATOM 743 C CA . GLN A 1 95 ? -1.224 -3.323 8.057 1.00 95.00 95 GLN A CA 1
ATOM 744 C C . GLN A 1 95 ? -0.989 -2.650 9.415 1.00 95.00 95 GLN A C 1
ATOM 746 O O . GLN A 1 95 ? -1.778 -2.850 10.341 1.00 95.00 95 GLN A O 1
ATOM 751 N N . ARG A 1 96 ? 0.048 -1.813 9.533 1.00 94.81 96 ARG A N 1
ATOM 752 C CA . ARG A 1 96 ? 0.352 -1.072 10.762 1.00 94.81 96 ARG A CA 1
ATOM 753 C C . ARG A 1 96 ? -0.755 -0.088 11.130 1.00 94.81 96 ARG A C 1
ATOM 755 O O . ARG A 1 96 ? -1.140 -0.029 12.293 1.00 94.81 96 ARG A O 1
ATOM 762 N N . VAL A 1 97 ? -1.295 0.637 10.152 1.00 94.88 97 VAL A N 1
ATOM 763 C CA . VAL A 1 97 ? -2.434 1.546 10.347 1.00 94.88 97 VAL A CA 1
ATOM 764 C C . VAL A 1 97 ? -3.666 0.776 10.820 1.00 94.88 97 VAL A C 1
ATOM 766 O O . VAL A 1 97 ? -4.315 1.200 11.771 1.00 94.88 97 VAL A O 1
ATOM 769 N N . ALA A 1 98 ? -3.966 -0.378 10.217 1.00 90.81 98 ALA A N 1
ATOM 770 C CA . ALA A 1 98 ? -5.089 -1.210 10.646 1.00 90.81 98 ALA A CA 1
ATOM 771 C C . ALA A 1 98 ? -4.922 -1.730 12.086 1.00 90.81 98 ALA A C 1
ATOM 773 O O . ALA A 1 98 ? -5.894 -1.787 12.836 1.00 90.81 98 ALA A O 1
ATOM 774 N N . GLU A 1 99 ? -3.702 -2.094 12.482 1.00 90.31 99 GLU A N 1
ATOM 775 C CA . GLU A 1 99 ? -3.397 -2.529 13.847 1.00 90.31 99 GLU A CA 1
ATOM 776 C C . GLU A 1 99 ? -3.548 -1.396 14.865 1.00 90.31 99 GLU A C 1
ATOM 778 O O . GLU A 1 99 ? -4.247 -1.553 15.862 1.00 90.31 99 GLU A O 1
ATOM 783 N N . LEU A 1 100 ? -2.969 -0.228 14.585 1.00 87.88 100 LEU A N 1
ATOM 784 C CA . LEU A 1 100 ? -3.126 0.946 15.444 1.00 87.88 100 LEU A CA 1
ATOM 785 C C . LEU A 1 100 ? -4.595 1.376 15.549 1.00 87.88 100 LEU A C 1
ATOM 787 O O . LEU A 1 100 ? -5.054 1.728 16.632 1.00 87.88 100 LEU A O 1
ATOM 791 N N . GLY A 1 101 ? -5.354 1.283 14.454 1.00 84.81 101 GLY A N 1
ATOM 792 C CA . GLY A 1 101 ? -6.796 1.526 14.459 1.00 84.81 1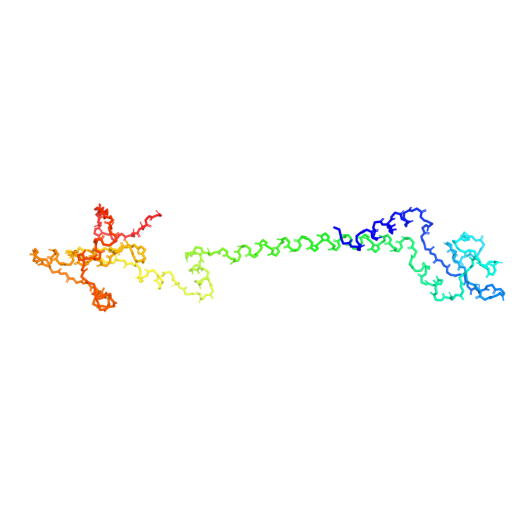01 GLY A CA 1
ATOM 793 C C . GLY A 1 101 ? -7.543 0.592 15.414 1.00 84.81 101 GLY A C 1
ATOM 794 O O . GLY A 1 101 ? -8.384 1.053 16.180 1.00 84.81 101 GLY A O 1
ATOM 795 N N . ARG A 1 102 ? -7.203 -0.705 15.442 1.00 81.62 102 ARG A N 1
ATOM 796 C CA . ARG A 1 102 ? -7.780 -1.652 16.413 1.00 81.62 102 ARG A CA 1
ATOM 797 C C . ARG A 1 102 ? -7.427 -1.294 17.855 1.00 81.62 102 ARG A C 1
ATOM 799 O O . ARG A 1 102 ? -8.300 -1.354 18.714 1.00 81.62 102 ARG A O 1
ATOM 806 N N . GLN A 1 103 ? -6.180 -0.904 18.111 1.00 77.38 103 GLN A N 1
ATOM 807 C CA . GLN A 1 103 ? -5.725 -0.526 19.452 1.00 77.38 103 GLN A CA 1
ATOM 808 C C . GLN A 1 103 ? -6.408 0.747 19.963 1.00 77.38 103 GLN A C 1
ATOM 810 O O . GLN A 1 103 ? -6.716 0.835 21.146 1.00 77.38 103 GLN A O 1
ATOM 815 N N . LEU A 1 104 ? -6.682 1.714 19.082 1.00 71.44 104 LEU A N 1
ATOM 816 C CA . LEU A 1 104 ? -7.339 2.968 19.456 1.00 71.44 104 LEU A CA 1
ATOM 817 C C . LEU A 1 104 ? -8.853 2.810 19.678 1.00 71.44 104 LEU A C 1
ATOM 819 O O . LEU A 1 104 ? -9.436 3.548 20.464 1.00 71.44 104 LEU A O 1
ATOM 823 N N . ILE A 1 105 ? -9.491 1.868 18.975 1.00 60.69 105 ILE A N 1
ATOM 824 C CA . ILE A 1 105 ? -10.937 1.605 19.075 1.00 60.69 105 ILE A CA 1
ATOM 825 C C . ILE A 1 105 ? -11.267 0.678 20.256 1.00 60.69 105 ILE A C 1
ATOM 827 O O . ILE A 1 105 ? -12.421 0.618 20.678 1.00 60.69 105 ILE A O 1
ATOM 831 N N . ALA A 1 106 ? -10.281 -0.024 20.823 1.00 59.12 106 ALA A N 1
ATOM 832 C CA . ALA A 1 106 ? -10.487 -0.776 22.052 1.00 59.12 106 ALA A CA 1
ATOM 833 C C . ALA A 1 106 ? -10.843 0.205 23.187 1.00 59.12 106 ALA A C 1
ATOM 835 O O . ALA A 1 106 ? -10.012 1.053 23.527 1.00 59.12 106 ALA A O 1
ATOM 836 N N . PRO A 1 107 ? -12.057 0.134 23.772 1.00 60.19 107 PRO A N 1
ATOM 837 C CA . PRO A 1 107 ? -12.376 0.954 24.926 1.00 60.19 107 PRO A CA 1
ATOM 838 C C . PRO A 1 107 ? -11.395 0.580 26.031 1.00 60.19 107 PRO A C 1
ATOM 840 O O . PRO A 1 107 ? -11.346 -0.567 26.478 1.00 60.19 107 PRO A O 1
ATOM 843 N N . LEU A 1 108 ? -10.578 1.549 26.430 1.00 65.44 108 LEU A N 1
ATOM 844 C CA . LEU A 1 108 ? -9.681 1.380 27.559 1.00 65.44 108 LEU A CA 1
ATOM 845 C C . LEU A 1 108 ? -10.528 1.036 28.794 1.00 65.44 108 LEU A C 1
ATOM 847 O O . LEU A 1 108 ? -11.587 1.648 28.991 1.00 65.44 108 LEU A O 1
ATOM 851 N N . PRO A 1 109 ? -10.097 0.075 29.631 1.00 69.50 109 PRO A N 1
ATOM 852 C CA . PRO A 1 109 ? -10.730 -0.157 30.918 1.00 69.50 109 PRO A CA 1
ATOM 853 C C . PRO A 1 109 ? -10.845 1.171 31.666 1.00 69.50 109 PRO A C 1
ATOM 855 O O . PRO A 1 109 ? -9.914 1.977 31.646 1.00 69.50 109 PRO A O 1
ATOM 858 N N . ILE A 1 110 ? -11.973 1.404 32.339 1.00 70.44 110 ILE A N 1
ATOM 859 C CA . ILE A 1 110 ? -12.240 2.695 32.993 1.00 70.44 110 ILE A CA 1
ATOM 860 C C . ILE A 1 110 ? -11.117 3.105 33.961 1.00 70.44 110 ILE A C 1
ATOM 862 O O . ILE A 1 110 ? -10.796 4.283 34.058 1.00 70.44 110 ILE A O 1
ATOM 866 N N . GLY A 1 111 ? -10.453 2.131 34.595 1.00 67.00 111 GLY A N 1
ATOM 867 C CA . GLY A 1 111 ? -9.281 2.367 35.440 1.00 67.00 111 GLY A CA 1
ATOM 868 C C . GLY A 1 111 ? -8.061 2.909 34.685 1.00 67.00 111 GLY A C 1
ATOM 869 O O . GLY A 1 111 ? -7.382 3.791 35.196 1.00 67.00 111 GLY A O 1
ATOM 870 N N . GLU A 1 112 ? -7.804 2.457 33.454 1.00 75.44 112 GLU A N 1
ATOM 871 C CA . GLU A 1 112 ? -6.691 2.964 32.636 1.00 75.44 112 GLU A CA 1
ATOM 872 C C . GLU A 1 112 ? -6.987 4.371 32.091 1.00 75.44 112 GLU A C 1
ATOM 874 O O . GLU A 1 112 ? -6.090 5.207 32.010 1.00 75.44 112 GLU A O 1
ATOM 879 N N . LEU A 1 113 ? -8.254 4.668 31.772 1.00 76.69 113 LEU A N 1
ATOM 880 C CA . LEU A 1 113 ? -8.685 6.026 31.411 1.00 76.69 113 LEU A CA 1
ATOM 881 C C . LEU A 1 113 ? -8.488 7.010 32.562 1.00 76.69 113 LEU A C 1
ATOM 883 O O . LEU A 1 113 ? -7.950 8.093 32.345 1.00 76.69 113 LEU A O 1
ATOM 887 N N . ILE A 1 114 ? -8.903 6.622 33.771 1.00 77.06 114 ILE A N 1
ATOM 888 C CA . ILE A 1 114 ? -8.713 7.424 34.983 1.00 77.06 114 ILE A CA 1
ATOM 889 C C . ILE A 1 114 ? -7.221 7.666 35.213 1.00 77.06 114 ILE A C 1
ATOM 891 O O . ILE A 1 114 ? -6.828 8.813 35.388 1.00 77.06 114 ILE A O 1
ATOM 895 N N . GLN A 1 115 ? -6.385 6.627 35.116 1.00 76.94 115 GLN A N 1
ATOM 896 C CA . GLN A 1 115 ? -4.942 6.766 35.304 1.00 76.94 115 GLN A CA 1
ATOM 897 C C . GLN A 1 115 ? -4.320 7.742 34.296 1.00 76.94 115 GLN A C 1
ATOM 899 O O . GLN A 1 115 ? -3.587 8.644 34.685 1.00 76.94 115 GLN A O 1
ATOM 904 N N . ARG A 1 116 ? -4.665 7.625 33.006 1.00 82.06 116 ARG A N 1
ATOM 905 C CA . ARG A 1 116 ? -4.169 8.546 31.970 1.00 82.06 116 ARG A CA 1
ATOM 906 C C . ARG A 1 116 ? -4.626 9.984 32.190 1.00 82.06 116 ARG A C 1
ATOM 908 O O . ARG A 1 116 ? -3.857 10.903 31.925 1.00 82.06 116 ARG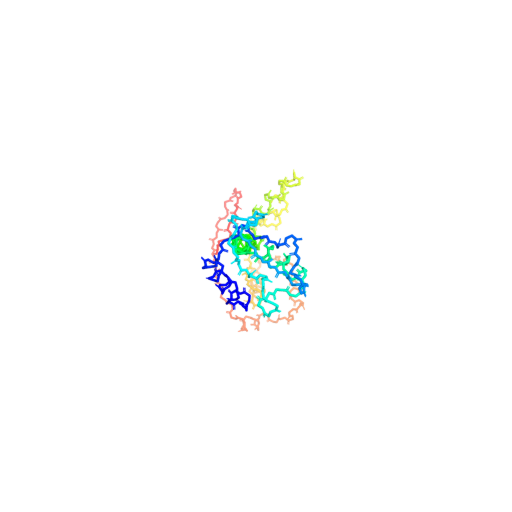 A O 1
ATOM 915 N N . LEU A 1 117 ? -5.864 10.190 32.636 1.00 82.31 117 LEU A N 1
ATOM 916 C CA . LEU A 1 117 ? -6.370 11.522 32.972 1.00 82.31 117 LEU A CA 1
ATOM 917 C C . LEU A 1 117 ? -5.622 12.104 34.169 1.00 82.31 117 LEU A C 1
ATOM 919 O O . LEU A 1 117 ? -5.230 13.272 34.120 1.00 82.31 117 LEU A O 1
ATOM 923 N N . SER A 1 118 ? -5.365 11.291 35.195 1.00 84.25 118 SER A N 1
ATOM 924 C CA . SER A 1 118 ? -4.557 11.701 36.340 1.00 84.25 118 SER A CA 1
ATOM 925 C C . SER A 1 118 ? -3.139 12.084 35.926 1.00 84.25 118 SER A C 1
ATOM 927 O O . SER A 1 118 ? -2.663 13.153 36.298 1.00 84.25 118 SER A O 1
ATOM 929 N N . ASP A 1 119 ? -2.504 11.296 35.057 1.00 85.12 119 ASP A N 1
ATOM 930 C CA . ASP A 1 119 ? -1.160 11.586 34.549 1.00 85.12 119 ASP A CA 1
ATOM 931 C C . ASP A 1 119 ? -1.118 12.867 33.687 1.00 85.12 119 ASP A C 1
ATOM 933 O O . ASP A 1 119 ? -0.145 13.618 33.733 1.00 85.12 119 ASP A O 1
ATOM 937 N N . GLN A 1 120 ? -2.166 13.141 32.898 1.00 85.25 120 GLN A N 1
ATOM 938 C CA . GLN A 1 120 ? -2.238 14.320 32.021 1.00 85.25 120 GLN A CA 1
ATOM 939 C C . GLN A 1 120 ? -2.537 15.622 32.764 1.00 85.25 120 GLN A C 1
ATOM 941 O O . GLN A 1 120 ? -2.062 16.684 32.362 1.00 85.25 120 GLN A O 1
ATOM 946 N N . THR A 1 121 ? -3.371 15.557 33.797 1.00 83.56 121 THR A N 1
ATOM 947 C CA . THR A 1 121 ? -3.858 16.743 34.516 1.00 83.56 121 THR A CA 1
ATOM 948 C C . THR A 1 121 ? -3.097 17.005 35.813 1.00 83.56 121 THR A C 1
ATOM 950 O O . THR A 1 121 ? -3.128 18.127 36.310 1.00 83.56 121 THR A O 1
ATOM 953 N N . GLY A 1 122 ? -2.405 15.997 36.354 1.00 80.62 122 GLY A N 1
ATOM 954 C CA . GLY A 1 122 ? -1.777 16.052 37.675 1.00 80.62 122 GLY A CA 1
ATOM 955 C C . GLY A 1 122 ? -2.776 16.012 38.837 1.00 80.62 122 GLY A C 1
ATOM 956 O O . GLY A 1 122 ? -2.371 16.177 39.985 1.00 80.62 122 GLY A O 1
ATOM 957 N N . GLU A 1 123 ? -4.065 15.810 38.555 1.00 79.62 123 GLU A N 1
ATOM 958 C CA . GLU A 1 123 ? -5.132 15.683 39.549 1.00 79.62 123 GLU A CA 1
ATOM 959 C C . GLU A 1 123 ? -5.495 14.209 39.741 1.00 79.62 123 GLU A C 1
ATOM 961 O O . GLU A 1 123 ? -5.501 13.445 38.782 1.00 79.62 123 GLU A O 1
ATOM 966 N N . ASP A 1 124 ? -5.834 13.785 40.959 1.00 76.94 124 ASP A N 1
ATOM 967 C CA . ASP A 1 124 ? -6.335 12.425 41.163 1.00 76.94 124 ASP A CA 1
ATOM 968 C C . ASP A 1 124 ? -7.809 12.329 40.737 1.00 76.94 124 ASP A C 1
ATOM 970 O O . ASP A 1 124 ? -8.726 12.747 41.445 1.00 76.94 124 ASP A O 1
ATOM 974 N N . TRP A 1 125 ? -8.046 11.777 39.548 1.00 72.38 125 TRP A N 1
ATOM 975 C CA . TRP A 1 125 ? -9.397 11.564 39.029 1.00 72.38 125 TRP A CA 1
ATOM 976 C C . TRP A 1 125 ? -10.089 10.330 39.611 1.00 72.38 125 TRP A C 1
ATOM 978 O O . TRP A 1 125 ? -11.286 10.148 39.369 1.00 72.38 125 TRP A O 1
ATOM 988 N N . SER A 1 126 ? -9.377 9.478 40.356 1.00 68.19 126 SER A N 1
ATOM 989 C CA . SER A 1 126 ? -9.942 8.239 40.893 1.00 68.19 126 SER A CA 1
ATOM 990 C C . SER A 1 126 ? -10.993 8.513 41.965 1.00 68.19 126 SER A C 1
ATOM 992 O O . SER A 1 126 ? -12.087 7.954 41.886 1.00 68.19 126 SER A O 1
ATOM 994 N N . GLU A 1 127 ? -10.726 9.441 42.885 1.00 60.72 127 GLU A N 1
ATOM 995 C CA . GLU A 1 127 ? -11.683 9.871 43.910 1.00 60.72 127 GLU A CA 1
ATOM 996 C C . GLU A 1 127 ? -12.915 10.515 43.262 1.00 60.72 127 GLU A C 1
ATOM 998 O O . GLU A 1 127 ? -14.041 10.077 43.482 1.00 60.72 127 GLU A O 1
ATOM 1003 N N . LYS A 1 128 ? -12.710 11.446 42.328 1.00 63.88 128 LYS A N 1
ATOM 1004 C CA . LYS A 1 128 ? -13.795 12.211 41.693 1.00 63.88 128 LYS A CA 1
ATOM 1005 C C . LYS A 1 128 ? -14.779 11.363 40.874 1.00 63.88 128 LYS A C 1
ATOM 1007 O O . LYS A 1 128 ? -15.950 11.716 40.779 1.00 63.88 128 LYS A O 1
ATOM 1012 N N . TYR A 1 129 ? -14.321 10.268 40.258 1.00 59.00 129 TYR A N 1
ATOM 1013 C CA . TYR A 1 129 ? -15.174 9.371 39.460 1.00 59.00 129 TYR A CA 1
ATOM 1014 C C . TYR A 1 129 ? -15.742 8.181 40.246 1.00 59.00 129 TYR A C 1
ATOM 1016 O O . TYR A 1 129 ? -16.763 7.619 39.834 1.00 59.00 129 TYR A O 1
ATOM 1024 N N . LEU A 1 130 ? -15.085 7.756 41.330 1.00 57.47 130 LEU A N 1
ATOM 1025 C CA . LEU A 1 130 ? -15.514 6.602 42.129 1.00 57.47 130 LEU A CA 1
ATOM 1026 C C . LEU A 1 130 ? -16.359 6.994 43.347 1.00 57.47 130 LEU A C 1
ATOM 1028 O O . LEU A 1 130 ? -17.188 6.181 43.757 1.00 57.47 130 LEU A O 1
ATOM 1032 N N . GLU A 1 131 ? -16.225 8.214 43.880 1.00 53.25 131 GLU A N 1
ATOM 1033 C CA . GLU A 1 131 ? -17.046 8.709 44.999 1.00 53.25 131 GLU A CA 1
ATOM 1034 C C . GLU A 1 131 ? -18.550 8.656 44.686 1.00 53.25 131 GLU A C 1
ATOM 1036 O O . GLU A 1 131 ? -19.342 8.213 45.520 1.00 53.25 131 GLU A O 1
ATOM 1041 N N . ASP A 1 132 ? -18.938 8.966 43.445 1.00 49.59 132 ASP A N 1
ATOM 1042 C CA . ASP A 1 132 ? -20.332 8.913 42.973 1.00 49.59 132 ASP A CA 1
ATOM 1043 C C . ASP A 1 132 ? -20.891 7.476 42.854 1.00 49.59 132 ASP A C 1
ATOM 1045 O O . ASP A 1 132 ? -22.076 7.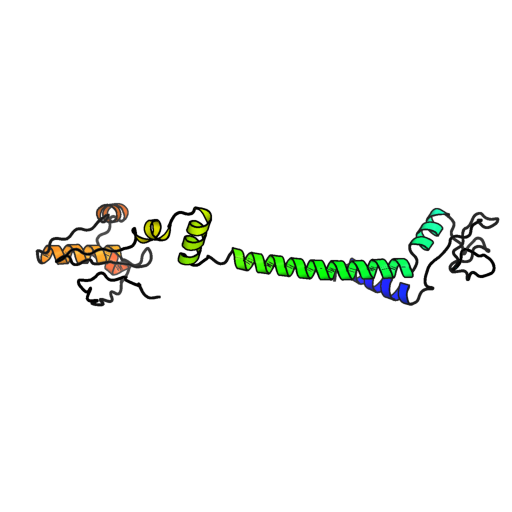270 42.585 1.00 49.59 132 ASP A O 1
ATOM 1049 N N . ARG A 1 133 ? -20.044 6.451 43.041 1.00 50.41 133 ARG A N 1
ATOM 1050 C CA . ARG A 1 133 ? -20.410 5.023 42.967 1.00 50.41 133 ARG A CA 1
ATOM 1051 C C . ARG A 1 133 ? -20.160 4.256 44.261 1.00 50.41 133 ARG A C 1
ATOM 1053 O O . ARG A 1 133 ? -20.565 3.096 44.359 1.00 50.41 133 ARG A O 1
ATOM 1060 N N . THR A 1 134 ? -19.525 4.865 45.258 1.00 48.78 134 THR A N 1
ATOM 1061 C CA . THR A 1 134 ? -19.426 4.280 46.596 1.00 48.78 134 THR A CA 1
ATOM 1062 C C . THR A 1 134 ? -20.771 4.348 47.299 1.00 48.78 134 THR A C 1
ATOM 1064 O O . THR A 1 134 ? -21.203 5.372 47.823 1.00 48.78 134 THR A O 1
ATOM 1067 N N . VAL A 1 135 ? -21.440 3.204 47.316 1.00 59.19 135 VAL A N 1
ATOM 1068 C CA . VAL A 1 135 ? -22.689 3.002 48.032 1.00 59.19 135 VAL A CA 1
ATOM 1069 C C . VAL A 1 135 ? -22.397 2.924 49.534 1.00 59.19 135 VAL A C 1
ATOM 1071 O O . VAL A 1 135 ? -21.864 1.926 50.016 1.00 59.19 135 VAL A O 1
ATOM 1074 N N . SER A 1 136 ? -22.723 3.982 50.280 1.00 58.75 136 SER A N 1
ATOM 1075 C CA . SER A 1 136 ? -22.616 3.998 51.745 1.00 58.75 136 SER A CA 1
ATOM 1076 C C . SER A 1 136 ? -23.963 3.654 52.388 1.00 58.75 136 SER A C 1
ATOM 1078 O O . SER A 1 136 ? -25.002 4.158 51.973 1.00 58.75 136 SER A O 1
ATOM 1080 N N . VAL A 1 137 ? -23.946 2.773 53.394 1.00 64.81 137 VAL A N 1
ATOM 1081 C CA . VAL A 1 137 ? -25.131 2.361 54.166 1.00 64.81 137 VAL A CA 1
ATOM 1082 C C . VAL A 1 137 ? -24.929 2.790 55.614 1.00 64.81 137 VAL A C 1
ATOM 1084 O O . VAL A 1 137 ? -23.891 2.487 56.211 1.00 64.81 137 VAL A O 1
ATOM 1087 N N . LYS A 1 138 ? -25.885 3.518 56.196 1.00 69.25 138 LYS A N 1
ATOM 1088 C CA . LYS A 1 138 ? -25.790 3.966 57.592 1.00 69.25 138 LYS A CA 1
ATOM 1089 C C . LYS A 1 138 ? -26.040 2.803 58.563 1.00 69.25 138 LYS A C 1
ATOM 1091 O O . LYS A 1 138 ? -26.754 1.857 58.236 1.00 69.25 138 LYS A O 1
ATOM 1096 N N . PRO A 1 139 ? -25.508 2.851 59.798 1.00 61.59 139 PRO A N 1
ATOM 1097 C CA . PRO A 1 139 ? -25.846 1.859 60.815 1.00 61.59 139 PRO A CA 1
ATOM 1098 C C . PRO A 1 139 ? -27.364 1.783 61.050 1.00 61.59 139 PRO A C 1
ATOM 1100 O O . PRO A 1 139 ? -27.986 2.783 61.401 1.00 61.59 139 PRO A O 1
ATOM 1103 N N . GLY A 1 140 ? -27.949 0.596 60.863 1.00 66.50 140 GLY A N 1
ATOM 1104 C CA . GLY A 1 140 ? -29.397 0.365 60.980 1.00 66.50 140 GLY A CA 1
ATOM 1105 C C . GLY A 1 140 ? -30.199 0.621 59.697 1.00 66.50 140 GLY A C 1
ATOM 1106 O O . GLY A 1 140 ? -31.402 0.381 59.686 1.00 66.50 140 GLY A O 1
ATOM 1107 N N . GLU A 1 141 ? -29.551 1.070 58.623 1.00 72.19 141 GLU A N 1
ATOM 1108 C CA . GLU A 1 141 ? -30.141 1.192 57.291 1.00 72.19 141 GLU A CA 1
ATOM 1109 C C . GLU A 1 141 ? -29.946 -0.116 56.513 1.00 72.19 141 GLU A C 1
ATOM 1111 O O . GLU A 1 141 ? -28.883 -0.735 56.563 1.00 72.19 141 GLU A O 1
ATOM 1116 N N . VAL A 1 142 ? -30.981 -0.541 55.790 1.00 73.44 142 VAL A N 1
ATOM 1117 C CA . VAL A 1 142 ? -30.893 -1.641 54.825 1.00 73.44 142 VAL A CA 1
ATOM 1118 C C . VAL A 1 142 ? -31.066 -1.034 53.448 1.00 73.44 142 VAL A C 1
ATOM 1120 O O . VAL A 1 142 ? -32.149 -0.566 53.099 1.00 73.44 142 VAL A O 1
ATOM 1123 N N . LEU A 1 143 ? -29.991 -1.031 52.668 1.00 77.50 143 LEU A N 1
ATOM 1124 C CA . LEU A 1 143 ? -30.033 -0.541 51.303 1.00 77.50 143 LEU A CA 1
ATOM 1125 C C . LEU A 1 143 ? -30.326 -1.684 50.332 1.00 77.50 143 LEU A C 1
ATOM 1127 O O . LEU A 1 143 ? -29.611 -2.684 50.294 1.00 77.50 143 LEU A O 1
ATOM 1131 N N . VAL A 1 144 ? -31.351 -1.495 49.505 1.00 79.38 144 VAL A N 1
ATOM 1132 C CA . VAL A 1 144 ? -31.716 -2.425 48.436 1.00 79.38 144 VAL A CA 1
ATOM 1133 C C . VAL A 1 144 ? -31.372 -1.795 47.089 1.00 79.38 144 VAL A C 1
ATOM 1135 O O . VAL A 1 144 ? -31.999 -0.823 46.673 1.00 79.38 144 VAL A O 1
ATOM 1138 N N . THR A 1 145 ? -30.390 -2.368 46.392 1.00 77.31 145 THR A N 1
ATOM 1139 C CA . THR A 1 145 ? -30.016 -1.952 45.032 1.00 77.31 145 THR A CA 1
ATOM 1140 C C . THR A 1 145 ? -30.676 -2.876 44.014 1.00 77.31 145 THR A C 1
ATOM 1142 O O . THR A 1 145 ? -30.331 -4.053 43.926 1.00 77.31 145 THR A O 1
ATOM 1145 N N . VAL A 1 146 ? -31.612 -2.345 43.223 1.00 76.44 146 VAL A N 1
ATOM 1146 C CA . VAL A 1 146 ? -32.270 -3.083 42.132 1.00 76.44 146 VAL A CA 1
ATOM 1147 C C . VAL A 1 146 ? -31.614 -2.703 40.806 1.00 76.44 146 VAL A C 1
ATOM 1149 O O . VAL A 1 146 ? -31.743 -1.570 40.344 1.00 76.44 146 VAL A O 1
ATOM 1152 N N . SER A 1 147 ? -30.913 -3.648 40.181 1.00 75.62 147 SER A N 1
ATOM 1153 C CA . SER A 1 147 ? -30.238 -3.462 38.893 1.00 75.62 147 SER A CA 1
ATOM 1154 C C . SER A 1 147 ? -30.767 -4.434 37.837 1.00 75.62 147 SER A C 1
ATOM 1156 O O . SER A 1 147 ? -31.210 -5.541 38.136 1.00 75.62 147 SER A O 1
ATOM 1158 N N . GLY A 1 148 ? -30.751 -4.001 36.578 1.00 74.06 148 GLY A N 1
ATOM 1159 C CA . GLY A 1 148 ? -31.211 -4.787 35.438 1.00 74.06 148 GLY A CA 1
ATOM 1160 C C . GLY A 1 148 ? -31.239 -3.952 34.161 1.00 74.06 148 GLY A C 1
ATOM 1161 O O . GLY A 1 148 ? -31.176 -2.722 34.215 1.00 74.06 148 GLY A O 1
ATOM 1162 N N . PHE A 1 149 ? -31.317 -4.617 33.008 1.00 69.00 149 PHE A N 1
ATOM 1163 C CA . PHE A 1 149 ? -31.409 -3.945 31.711 1.00 69.00 149 PHE A CA 1
ATOM 1164 C C . PHE A 1 149 ? -32.702 -3.121 31.588 1.00 69.00 149 PHE A C 1
ATOM 1166 O O . PHE A 1 149 ? -33.736 -3.449 32.174 1.00 69.00 149 PHE A O 1
ATOM 1173 N N . THR A 1 150 ? -32.671 -2.046 30.799 1.00 74.31 150 THR A N 1
ATOM 1174 C CA . THR A 1 150 ? -33.868 -1.239 30.520 1.00 74.31 150 THR A CA 1
ATOM 1175 C C . THR A 1 150 ? -34.994 -2.124 29.970 1.00 74.31 150 THR A C 1
ATOM 1177 O O . THR A 1 150 ? -34.771 -2.910 29.054 1.00 74.31 150 THR A O 1
ATOM 1180 N N . GLY A 1 151 ? -36.202 -2.008 30.534 1.00 75.00 151 GLY A N 1
ATOM 1181 C CA . GLY A 1 151 ? -37.367 -2.806 30.127 1.00 75.00 151 GLY A CA 1
ATOM 1182 C C . GLY A 1 151 ? -37.485 -4.193 30.773 1.00 75.00 151 GLY A C 1
ATOM 1183 O O . GLY A 1 151 ? -38.410 -4.920 30.444 1.00 75.00 151 GLY A O 1
ATOM 1184 N N . CYS A 1 152 ? -36.619 -4.572 31.721 1.00 77.12 152 CYS A N 1
ATOM 1185 C CA . CYS A 1 152 ? -36.696 -5.882 32.390 1.00 77.12 152 CYS A CA 1
ATOM 1186 C C . CYS A 1 152 ? -37.679 -5.944 33.582 1.00 77.12 152 CYS A C 1
ATOM 1188 O O . CYS A 1 152 ? -37.631 -6.882 34.373 1.00 77.12 152 CYS A O 1
ATOM 1190 N N . GLY A 1 153 ? -38.508 -4.915 33.790 1.00 77.88 153 GLY A N 1
ATOM 1191 C CA . GLY A 1 153 ? -39.416 -4.837 34.944 1.00 77.88 153 GLY A CA 1
ATOM 1192 C C . GLY A 1 153 ? -38.774 -4.404 36.273 1.00 77.88 153 GLY A C 1
ATOM 1193 O O . GLY A 1 153 ? -39.428 -4.492 37.309 1.00 77.88 153 GLY A O 1
ATOM 1194 N N . LYS A 1 154 ? -37.530 -3.887 36.271 1.00 83.75 154 LYS A N 1
ATOM 1195 C CA . LYS A 1 154 ? -36.801 -3.449 37.488 1.00 83.75 154 LYS A CA 1
ATOM 1196 C C . LYS A 1 154 ? -37.626 -2.515 38.393 1.00 83.75 154 LYS A C 1
ATOM 1198 O O . LYS A 1 154 ? -37.652 -2.679 39.607 1.00 83.75 154 LYS A O 1
ATOM 1203 N N . SER A 1 155 ? -38.333 -1.562 37.786 1.00 80.94 155 SER A N 1
ATOM 1204 C CA . SER A 1 155 ? -39.105 -0.538 38.494 1.00 80.94 155 SER A CA 1
ATOM 1205 C C . SER A 1 155 ? -40.382 -1.107 39.107 1.00 80.94 155 SER A C 1
ATOM 1207 O O . SER A 1 155 ? -40.810 -0.637 40.152 1.00 80.94 155 SER A O 1
ATOM 1209 N N . ALA A 1 156 ? -40.952 -2.153 38.501 1.00 80.44 156 ALA A N 1
ATOM 1210 C CA . ALA A 1 156 ? -42.107 -2.846 39.059 1.00 80.44 156 ALA A CA 1
ATOM 1211 C C . ALA A 1 156 ? -41.720 -3.633 40.316 1.00 80.44 156 ALA A C 1
ATOM 1213 O O . ALA A 1 156 ? -42.389 -3.525 41.336 1.00 80.44 156 ALA A O 1
ATOM 1214 N N . ILE A 1 157 ? -40.571 -4.317 40.290 1.00 81.44 157 ILE A N 1
ATOM 1215 C CA . ILE A 1 157 ? -40.019 -4.976 41.482 1.00 81.44 157 ILE A CA 1
ATOM 1216 C C . ILE A 1 157 ? -39.676 -3.961 42.580 1.00 81.44 157 ILE A C 1
ATOM 1218 O O . ILE A 1 157 ? -40.024 -4.180 43.737 1.00 81.44 157 ILE A O 1
ATOM 1222 N N . ALA A 1 158 ? -39.038 -2.836 42.238 1.00 82.50 158 ALA A N 1
ATOM 1223 C CA . ALA A 1 158 ? -38.757 -1.773 43.205 1.00 82.50 158 ALA A CA 1
ATOM 1224 C C . ALA A 1 158 ? -40.045 -1.200 43.832 1.00 82.50 158 ALA A C 1
ATOM 1226 O O . ALA A 1 158 ? -40.089 -0.971 45.041 1.00 82.50 158 ALA A O 1
ATOM 1227 N N . GLY A 1 159 ? -41.104 -1.032 43.032 1.00 81.94 159 GLY A N 1
ATOM 1228 C CA . GLY A 1 159 ? -42.425 -0.607 43.497 1.00 81.94 159 GLY A CA 1
ATOM 1229 C C . GLY A 1 159 ? -43.073 -1.595 44.472 1.00 81.94 159 GLY A C 1
ATOM 1230 O O . GLY A 1 159 ? -43.544 -1.177 45.528 1.00 81.94 159 GLY A O 1
ATOM 1231 N N . GLU A 1 160 ? -43.042 -2.898 44.178 1.00 84.38 160 GLU A N 1
ATOM 1232 C CA . GLU A 1 160 ? -43.575 -3.930 45.084 1.00 84.38 160 GLU A CA 1
ATOM 1233 C C . GLU A 1 160 ? -42.803 -4.010 46.402 1.00 84.38 160 GLU A C 1
ATOM 1235 O O . GLU A 1 160 ? -43.404 -4.162 47.465 1.00 84.38 160 GLU A O 1
ATOM 1240 N N . ILE A 1 161 ? -41.476 -3.849 46.363 1.00 84.75 161 ILE A N 1
ATOM 1241 C CA . ILE A 1 161 ? -40.657 -3.775 47.579 1.00 84.75 161 ILE A CA 1
ATOM 1242 C C . ILE A 1 161 ? -41.096 -2.577 48.428 1.00 84.75 161 ILE A C 1
ATOM 1244 O O . ILE A 1 161 ? -41.311 -2.731 49.629 1.00 84.75 161 ILE A O 1
ATOM 1248 N N . GLU A 1 162 ? -41.286 -1.399 47.826 1.00 82.25 162 GLU A N 1
ATOM 1249 C CA . GLU A 1 162 ? -41.767 -0.217 48.551 1.00 82.25 162 GLU A CA 1
ATOM 1250 C C . GLU A 1 162 ? -43.130 -0.473 49.216 1.00 82.25 162 GLU A C 1
ATOM 1252 O O . GLU A 1 162 ? -43.307 -0.171 50.399 1.00 82.25 162 GLU A O 1
ATOM 1257 N N . ILE A 1 163 ? -44.085 -1.043 48.475 1.00 83.19 163 ILE A N 1
ATOM 1258 C CA . ILE A 1 163 ? -45.438 -1.329 48.971 1.00 83.19 163 ILE A CA 1
ATOM 1259 C C . ILE A 1 163 ? -45.391 -2.349 50.113 1.00 83.19 163 ILE A C 1
ATOM 1261 O O . ILE A 1 163 ? -45.961 -2.101 51.178 1.00 83.19 163 ILE A O 1
ATOM 1265 N N . ALA A 1 164 ? -44.679 -3.461 49.926 1.00 83.06 164 ALA A N 1
ATOM 1266 C CA . ALA A 1 164 ? -44.561 -4.519 50.923 1.00 83.06 164 ALA A CA 1
ATOM 1267 C C . ALA A 1 164 ? -43.912 -4.014 52.218 1.00 83.06 164 ALA A C 1
ATOM 1269 O O . ALA A 1 164 ? -44.412 -4.295 53.307 1.00 83.06 164 ALA A O 1
ATOM 1270 N N . MET A 1 165 ? -42.841 -3.221 52.115 1.00 83.81 165 MET A N 1
ATOM 1271 C CA . MET A 1 165 ? -42.164 -2.650 53.281 1.00 83.81 165 MET A CA 1
ATOM 1272 C C . MET A 1 165 ? -43.051 -1.649 54.034 1.00 83.81 165 MET A C 1
ATOM 1274 O O . MET A 1 165 ? -43.135 -1.703 55.262 1.00 83.81 165 MET A O 1
ATOM 1278 N N . ARG A 1 166 ? -43.783 -0.780 53.319 1.00 80.12 166 ARG A N 1
ATOM 1279 C CA . ARG A 1 166 ? -44.759 0.127 53.946 1.00 80.12 166 ARG A CA 1
ATOM 1280 C C . ARG A 1 166 ? -45.881 -0.644 54.643 1.00 80.12 166 ARG A C 1
ATOM 1282 O O . ARG A 1 166 ? -46.299 -0.244 55.726 1.00 80.12 166 ARG A O 1
ATOM 1289 N N . ALA A 1 167 ? -46.343 -1.751 54.059 1.00 78.00 167 ALA A N 1
ATOM 1290 C CA . ALA A 1 167 ? -47.402 -2.582 54.631 1.00 78.00 167 ALA A CA 1
ATOM 1291 C C . ALA A 1 167 ? -46.999 -3.230 55.967 1.00 78.00 167 ALA A C 1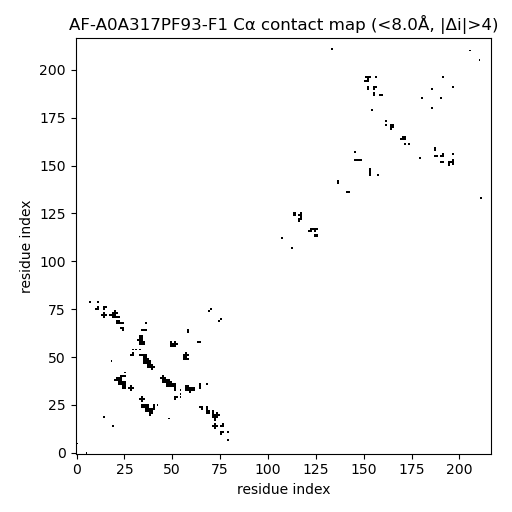
ATOM 1293 O O . ALA A 1 167 ? -47.835 -3.354 56.859 1.00 78.00 167 ALA A O 1
ATOM 1294 N N . ILE A 1 168 ? -45.722 -3.587 56.139 1.00 79.12 168 ILE A N 1
ATOM 1295 C CA . ILE A 1 168 ? -45.184 -4.113 57.408 1.00 79.12 168 ILE A CA 1
ATOM 1296 C C . ILE A 1 168 ? -44.702 -3.012 58.372 1.00 79.12 168 ILE A C 1
ATOM 1298 O O . ILE A 1 168 ? -44.131 -3.315 59.417 1.00 79.12 168 ILE A O 1
ATOM 1302 N N . GLY A 1 169 ? -44.928 -1.735 58.042 1.00 72.50 169 GLY A N 1
ATOM 1303 C CA . GLY A 1 169 ? -44.587 -0.589 58.890 1.00 72.50 169 GLY A CA 1
ATOM 1304 C C . GLY A 1 169 ? -43.117 -0.157 58.847 1.00 72.50 169 GLY A C 1
ATOM 1305 O O . GLY A 1 169 ? -42.699 0.634 59.693 1.00 72.50 169 GLY A O 1
ATOM 1306 N N . VAL A 1 170 ? -42.327 -0.639 57.882 1.00 76.94 170 VAL A N 1
ATOM 1307 C CA . VAL A 1 170 ? -40.930 -0.219 57.696 1.00 76.94 170 VAL A CA 1
ATOM 1308 C C . VAL A 1 170 ? -40.891 1.100 56.909 1.00 76.94 170 VAL A C 1
ATOM 1310 O O . VAL A 1 170 ? -41.496 1.192 55.837 1.00 76.94 170 VAL A O 1
ATOM 1313 N N . PRO A 1 171 ? -40.185 2.139 57.397 1.00 72.94 171 PRO A N 1
ATOM 1314 C CA . PRO A 1 171 ? -40.020 3.378 56.645 1.00 72.94 171 PRO A CA 1
ATOM 1315 C C . PRO A 1 171 ? -39.127 3.142 55.418 1.00 72.94 171 PRO A C 1
ATOM 1317 O O . PRO A 1 171 ? -38.009 2.652 55.547 1.00 72.94 171 PRO A O 1
ATOM 1320 N N . VAL A 1 172 ? -39.611 3.517 54.229 1.00 79.88 172 VAL A N 1
ATOM 1321 C CA . VAL A 1 172 ? -38.879 3.379 52.959 1.00 79.88 172 VAL A CA 1
ATOM 1322 C C . VAL A 1 172 ? -38.747 4.721 52.259 1.00 79.88 172 VAL A C 1
ATOM 1324 O O . VAL A 1 172 ? -39.711 5.480 52.146 1.00 79.88 172 VAL A O 1
ATOM 1327 N N . THR A 1 173 ? -37.552 4.980 51.735 1.00 78.25 173 THR A N 1
ATOM 1328 C CA . THR A 1 173 ? -37.252 6.115 50.861 1.00 78.25 173 THR A CA 1
ATOM 1329 C C . THR A 1 173 ? -36.744 5.609 49.518 1.00 78.25 173 THR A C 1
ATOM 1331 O O . THR A 1 173 ? -35.687 4.987 49.460 1.00 78.25 173 THR A O 1
ATOM 1334 N N . TRP A 1 174 ? -37.476 5.898 48.439 1.00 74.69 174 TRP A N 1
ATOM 1335 C CA . TRP A 1 174 ? -37.048 5.601 47.071 1.00 74.69 174 TRP A CA 1
ATOM 1336 C C . TRP A 1 174 ? -36.688 6.895 46.336 1.00 74.69 174 TRP A C 1
ATOM 1338 O O . TRP A 1 174 ? -37.554 7.657 45.903 1.00 74.69 174 TRP A O 1
ATOM 1348 N N . SER A 1 175 ? -35.390 7.160 46.206 1.00 66.44 175 SER A N 1
ATOM 1349 C CA . SER A 1 175 ? -34.869 8.286 45.432 1.00 66.44 175 SER A CA 1
ATOM 1350 C C . SER A 1 175 ? -35.204 8.119 43.943 1.00 66.44 175 SER A C 1
ATOM 1352 O O . SER A 1 175 ? -34.955 7.075 43.347 1.00 66.44 175 SER A O 1
ATOM 1354 N N . ASN A 1 176 ? -35.773 9.169 43.338 1.00 60.62 176 ASN A N 1
ATOM 1355 C CA . ASN A 1 176 ? -36.164 9.238 41.921 1.00 60.62 176 ASN A CA 1
ATOM 1356 C C . ASN A 1 176 ? -37.333 8.325 41.481 1.00 60.62 176 ASN A C 1
ATOM 1358 O O . ASN A 1 176 ? -37.661 8.284 40.295 1.00 60.62 176 ASN A O 1
ATOM 1362 N N . GLY A 1 177 ? -38.004 7.644 42.419 1.00 58.41 177 GLY A N 1
ATOM 1363 C CA . GLY A 1 177 ? -39.142 6.772 42.117 1.00 58.41 177 GLY A CA 1
ATOM 1364 C C . GLY A 1 177 ? -40.286 7.500 41.418 1.00 58.41 177 GLY A C 1
ATOM 1365 O O . GLY A 1 177 ? -40.773 7.037 40.392 1.00 58.41 177 GLY A O 1
ATOM 1366 N N . ASP A 1 178 ? -40.658 8.689 41.901 1.00 55.16 178 ASP A N 1
ATOM 1367 C CA . ASP A 1 178 ? -41.784 9.479 41.375 1.00 55.16 178 ASP A CA 1
ATOM 1368 C C . ASP A 1 178 ? -41.629 9.896 39.906 1.00 55.16 178 ASP A C 1
ATOM 1370 O O . ASP A 1 178 ? -42.631 10.043 39.199 1.00 55.16 178 ASP A O 1
ATOM 1374 N N . ALA A 1 179 ? -40.390 10.070 39.433 1.00 53.34 179 ALA A N 1
ATOM 1375 C CA . ALA A 1 179 ? -40.110 10.324 38.024 1.00 53.34 179 ALA A CA 1
ATOM 1376 C C . ALA A 1 179 ? -40.447 9.083 37.180 1.00 53.34 179 ALA A C 1
ATOM 1378 O O . ALA A 1 179 ? -41.191 9.193 36.209 1.00 53.34 179 ALA A O 1
ATOM 1379 N N . GLU A 1 180 ? -40.015 7.888 37.600 1.00 56.84 180 GLU A N 1
ATOM 1380 C CA . GLU A 1 180 ? -40.347 6.638 36.904 1.00 56.84 180 GLU A CA 1
ATOM 1381 C C . GLU A 1 180 ? -41.846 6.287 36.995 1.00 56.84 180 GLU A C 1
ATOM 1383 O O . GLU A 1 180 ? -42.414 5.816 36.002 1.00 56.84 180 GLU A O 1
ATOM 1388 N N . LYS A 1 181 ? -42.516 6.579 38.129 1.00 58.41 181 LYS A N 1
ATOM 1389 C CA . LYS A 1 181 ? -43.974 6.373 38.299 1.00 58.41 181 LYS A CA 1
ATOM 1390 C C . LYS A 1 181 ? -44.786 7.226 37.317 1.00 58.41 181 LYS A C 1
ATOM 1392 O O . LYS A 1 181 ? -45.753 6.745 36.731 1.00 58.41 181 LYS A O 1
ATOM 1397 N N . ARG A 1 182 ? -44.392 8.491 37.107 1.00 52.38 182 ARG A N 1
ATOM 1398 C CA . ARG A 1 182 ? -45.097 9.426 36.207 1.00 52.38 182 ARG A CA 1
ATOM 1399 C C . ARG A 1 182 ? -44.841 9.157 34.727 1.00 52.38 182 ARG A C 1
ATOM 1401 O O . ARG A 1 182 ? -45.746 9.364 33.927 1.00 52.38 182 ARG A O 1
ATOM 1408 N N . THR A 1 183 ? -43.646 8.701 34.352 1.00 52.53 183 THR A N 1
ATOM 1409 C CA . THR A 1 183 ? -43.308 8.434 32.943 1.00 52.53 183 THR A CA 1
ATOM 1410 C C . THR A 1 183 ? -43.958 7.157 32.410 1.00 52.53 183 THR A C 1
ATOM 1412 O O . THR A 1 183 ? -44.267 7.086 31.225 1.00 52.53 183 THR A O 1
ATOM 1415 N N . THR A 1 184 ? -44.175 6.151 33.263 1.00 53.84 184 THR A N 1
ATOM 1416 C CA . THR A 1 184 ? -44.694 4.841 32.832 1.00 53.84 184 THR A CA 1
ATOM 1417 C C . THR A 1 184 ? -46.200 4.667 33.020 1.00 53.84 184 THR A C 1
ATOM 1419 O O . THR A 1 184 ? -46.766 3.777 32.393 1.00 53.84 184 THR A O 1
ATOM 1422 N N . GLY A 1 185 ? -46.860 5.496 33.847 1.00 51.28 185 GLY A N 1
ATOM 1423 C CA . GLY A 1 185 ? -48.307 5.408 34.109 1.00 51.28 185 GLY A CA 1
ATOM 1424 C C . GLY A 1 185 ? -48.768 4.027 34.592 1.00 51.28 185 GLY A C 1
ATOM 1425 O O . GLY A 1 185 ? -49.937 3.682 34.436 1.00 51.28 185 GLY A O 1
ATOM 1426 N N . ALA A 1 186 ? -47.836 3.215 35.099 1.00 52.09 186 ALA A N 1
ATOM 1427 C CA . ALA A 1 186 ? -47.995 1.776 35.179 1.00 52.09 186 ALA A CA 1
ATOM 1428 C C . ALA A 1 186 ? -48.649 1.344 36.493 1.00 52.09 186 ALA A C 1
ATOM 1430 O O . ALA A 1 186 ? -48.196 1.697 37.581 1.00 52.09 186 ALA A O 1
ATOM 1431 N N . ASP A 1 187 ? -49.678 0.512 36.366 1.00 63.25 187 ASP A N 1
ATOM 1432 C CA . ASP A 1 187 ? -50.070 -0.435 37.400 1.00 63.25 187 ASP A CA 1
ATOM 1433 C C . ASP A 1 187 ? -48.977 -1.515 37.512 1.00 63.25 187 ASP A C 1
ATOM 1435 O O . ASP A 1 187 ? -48.665 -2.208 36.536 1.00 63.25 187 ASP A O 1
ATOM 1439 N N . TRP A 1 188 ? -48.339 -1.619 38.682 1.00 64.50 188 TRP A N 1
ATOM 1440 C CA . TRP A 1 188 ? -47.173 -2.486 38.892 1.00 64.50 188 TRP A CA 1
ATOM 1441 C C . TRP A 1 188 ? -47.502 -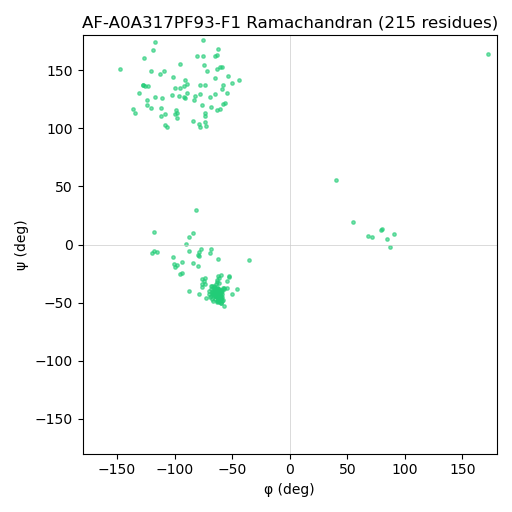3.966 38.702 1.00 64.50 188 TRP A C 1
ATOM 1443 O O . TRP A 1 188 ? -46.661 -4.705 38.186 1.00 64.50 188 TRP A O 1
ATOM 1453 N N . LEU A 1 189 ? -48.740 -4.371 39.004 1.00 61.16 189 LEU A N 1
ATOM 1454 C CA . LEU A 1 189 ? -49.226 -5.731 38.780 1.00 61.16 189 LEU A CA 1
ATOM 1455 C C . LEU A 1 189 ? -49.210 -6.080 37.284 1.00 61.16 189 LEU A C 1
ATOM 1457 O O . LEU A 1 189 ? -48.618 -7.082 36.880 1.00 61.16 189 LEU A O 1
ATOM 1461 N N . THR A 1 190 ? -49.761 -5.190 36.452 1.00 61.91 190 THR A N 1
ATOM 1462 C CA . THR A 1 190 ? -49.752 -5.319 34.986 1.00 61.91 190 THR A CA 1
ATOM 1463 C C . THR A 1 190 ? -48.320 -5.365 34.430 1.00 61.91 190 THR A C 1
ATOM 1465 O O . THR A 1 190 ? -48.014 -6.139 33.519 1.00 61.91 190 THR A O 1
ATOM 1468 N N . ALA A 1 191 ? -47.400 -4.572 34.989 1.00 60.44 191 ALA A N 1
ATOM 1469 C CA . ALA A 1 191 ? -45.999 -4.576 34.569 1.00 60.44 191 ALA A CA 1
ATOM 1470 C C . ALA A 1 191 ? -45.270 -5.884 34.939 1.00 60.44 191 ALA A C 1
ATOM 1472 O O . ALA A 1 191 ? -44.471 -6.385 34.146 1.00 60.44 191 ALA A O 1
ATOM 1473 N N . ILE A 1 192 ? -45.548 -6.466 36.108 1.00 62.12 192 ILE A N 1
ATOM 1474 C CA . I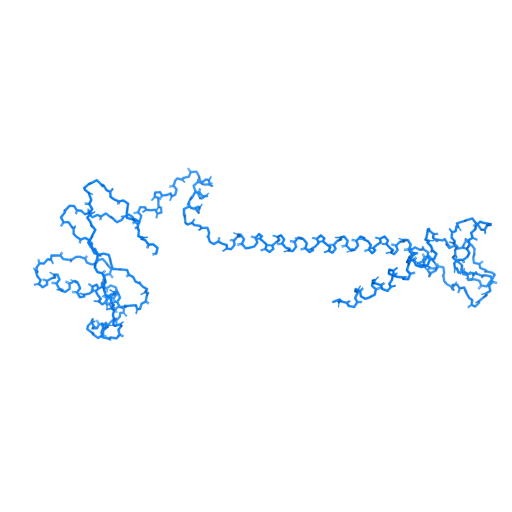LE A 1 192 ? -44.974 -7.755 36.529 1.00 62.12 192 ILE A CA 1
ATOM 1475 C C . ILE A 1 192 ? -45.485 -8.893 35.651 1.00 62.12 192 ILE A C 1
ATOM 1477 O O . ILE A 1 192 ? -44.692 -9.732 35.221 1.00 62.12 192 ILE A O 1
ATOM 1481 N N . GLU A 1 193 ? -46.778 -8.904 35.329 1.00 69.50 193 GLU A N 1
ATOM 1482 C CA . GLU A 1 193 ? -47.354 -9.905 34.428 1.00 69.50 193 GLU A CA 1
ATOM 1483 C C . GLU A 1 193 ? -46.786 -9.813 33.009 1.00 69.50 193 GLU A C 1
ATOM 1485 O O . GLU A 1 193 ? -46.505 -10.843 32.388 1.00 69.50 193 GLU A O 1
ATOM 1490 N N . MET A 1 194 ? -46.574 -8.593 32.507 1.00 67.25 194 MET A N 1
ATOM 1491 C CA . MET A 1 194 ? -46.019 -8.362 31.175 1.00 67.25 194 MET A CA 1
ATOM 1492 C C . MET A 1 194 ? -44.541 -8.762 31.082 1.00 67.25 194 MET A C 1
ATOM 1494 O O . MET A 1 194 ? -44.145 -9.410 30.113 1.00 67.25 194 MET A O 1
ATOM 1498 N N . TYR A 1 195 ? -43.720 -8.393 32.071 1.00 64.06 195 TYR A N 1
ATOM 1499 C CA . TYR A 1 195 ? -42.266 -8.589 32.005 1.00 64.06 195 TYR A CA 1
ATOM 1500 C C . TYR A 1 195 ? -41.768 -9.888 32.649 1.00 64.06 195 TYR A C 1
ATOM 1502 O O . TYR A 1 195 ? -40.628 -10.273 32.395 1.00 64.06 195 TYR A O 1
ATOM 1510 N N . LYS A 1 196 ? -42.591 -10.560 33.467 1.00 70.31 196 LYS A N 1
ATOM 1511 C CA . LYS A 1 196 ? -42.268 -11.810 34.186 1.00 70.31 196 LYS A CA 1
ATOM 1512 C C . LYS A 1 196 ? -40.840 -11.832 34.763 1.00 70.31 196 LYS A C 1
ATOM 1514 O O . LYS A 1 196 ? -40.061 -12.735 34.444 1.00 70.31 196 LYS A O 1
ATOM 1519 N N . PRO A 1 197 ? -40.465 -10.831 35.579 1.00 62.75 197 PRO A N 1
ATOM 1520 C CA . PRO A 1 197 ? -39.110 -10.722 36.107 1.00 62.75 197 PRO A CA 1
ATOM 1521 C C . PRO A 1 197 ? -38.776 -11.889 37.052 1.00 62.75 197 PRO A C 1
ATOM 1523 O O . PRO A 1 197 ? -39.610 -12.321 37.845 1.00 62.75 197 PRO A O 1
ATOM 1526 N N . ALA A 1 198 ? -37.530 -12.365 37.010 1.00 58.47 198 ALA A N 1
ATOM 1527 C CA . ALA A 1 198 ? -36.990 -13.320 37.976 1.00 58.47 198 ALA A CA 1
ATOM 1528 C C . ALA A 1 198 ? -36.090 -12.586 38.980 1.00 58.47 198 ALA A C 1
ATOM 1530 O O . ALA A 1 198 ? -35.182 -11.856 38.582 1.00 58.47 198 ALA A O 1
ATOM 1531 N N . VAL A 1 199 ? -36.327 -12.787 40.278 1.00 60.84 199 VAL A N 1
ATOM 1532 C CA . VAL A 1 199 ? -35.571 -12.125 41.351 1.00 60.84 199 VAL A CA 1
ATOM 1533 C C . VAL A 1 199 ? -34.709 -13.151 42.078 1.00 60.84 199 VAL A C 1
ATOM 1535 O O . VAL A 1 199 ? -35.207 -14.164 42.563 1.00 60.84 199 VAL A O 1
ATOM 1538 N N . ARG A 1 200 ? -33.406 -12.876 42.174 1.00 56.31 200 ARG A N 1
ATOM 1539 C CA . ARG A 1 200 ? -32.457 -13.643 42.987 1.00 56.31 200 ARG A CA 1
ATOM 1540 C C . ARG A 1 200 ? -31.987 -12.765 44.138 1.00 56.31 200 ARG A C 1
ATOM 1542 O O . ARG A 1 200 ? -31.359 -11.739 43.900 1.00 56.31 200 ARG A O 1
ATOM 1549 N N . ILE A 1 201 ? -32.281 -13.178 45.366 1.00 69.94 201 ILE A N 1
ATOM 1550 C CA . ILE A 1 201 ? -31.851 -12.480 46.580 1.00 69.94 201 ILE A CA 1
ATOM 1551 C C . ILE A 1 201 ? -30.579 -13.156 47.091 1.00 69.94 201 ILE A C 1
ATOM 1553 O O . ILE A 1 201 ? -30.540 -14.376 47.242 1.00 69.94 201 ILE A O 1
ATOM 1557 N N . VAL A 1 202 ? -29.539 -12.362 47.330 1.00 62.03 202 VAL A N 1
ATOM 1558 C CA . VAL A 1 202 ? -28.286 -12.801 47.950 1.00 62.03 202 VAL A CA 1
ATOM 1559 C C . VAL A 1 202 ? -28.053 -11.917 49.166 1.00 62.03 202 VAL A C 1
ATOM 1561 O O . VAL A 1 202 ? -28.028 -10.695 49.040 1.00 62.03 202 VAL A O 1
ATOM 1564 N N . GLU A 1 203 ? -27.896 -12.529 50.335 1.00 59.38 203 GLU A N 1
ATOM 1565 C CA . GLU A 1 203 ? -27.514 -11.818 51.551 1.00 59.38 203 GLU A CA 1
ATOM 1566 C C . GLU A 1 203 ? -25.989 -11.652 51.582 1.00 59.38 203 GLU A C 1
ATOM 1568 O O . GLU A 1 203 ? -25.246 -12.628 51.473 1.00 59.38 203 GLU A O 1
ATOM 1573 N N . ILE A 1 204 ? -25.518 -10.410 51.714 1.00 67.00 204 ILE A N 1
ATOM 1574 C CA . ILE A 1 204 ? -24.098 -10.079 51.864 1.00 67.00 204 ILE A CA 1
ATOM 1575 C C . ILE A 1 204 ? -23.951 -9.281 53.155 1.00 67.00 204 ILE A C 1
ATOM 1577 O O . ILE A 1 204 ? -24.531 -8.206 53.294 1.00 67.00 204 ILE A O 1
ATOM 1581 N N . ASN A 1 205 ? -23.161 -9.795 54.098 1.00 65.06 205 ASN A N 1
ATOM 1582 C CA . ASN A 1 205 ? -22.872 -9.074 55.331 1.00 65.06 205 ASN A CA 1
ATOM 1583 C C . ASN A 1 205 ? -21.828 -7.981 55.071 1.00 65.06 205 ASN A C 1
ATOM 1585 O O . ASN A 1 205 ? -20.760 -8.266 54.529 1.00 65.06 205 ASN A O 1
ATOM 1589 N N . VAL A 1 206 ? -22.115 -6.752 55.501 1.00 61.72 206 VAL A N 1
ATOM 1590 C CA . VAL A 1 206 ? -21.171 -5.630 55.450 1.00 61.72 206 VAL A CA 1
ATOM 1591 C C . VAL A 1 206 ? -20.515 -5.478 56.834 1.00 61.72 206 VAL A C 1
ATOM 1593 O O . VAL A 1 206 ? -21.180 -5.067 57.787 1.00 61.72 206 VAL A O 1
ATOM 1596 N N . PRO A 1 207 ? -19.219 -5.810 57.000 1.00 55.84 207 PRO A N 1
ATOM 1597 C CA . PRO A 1 207 ? -18.433 -5.492 58.180 1.00 55.84 207 PRO A CA 1
ATOM 1598 C C . PRO A 1 207 ? -18.500 -3.998 58.487 1.00 55.84 207 PRO A C 1
ATOM 1600 O O . PRO A 1 207 ? -18.479 -3.154 57.597 1.00 55.84 207 PRO A O 1
ATOM 1603 N N . ARG A 1 208 ? -18.500 -3.657 59.778 1.00 53.09 208 ARG A N 1
ATOM 1604 C CA . ARG A 1 208 ? -18.511 -2.259 60.249 1.00 53.09 208 ARG A CA 1
ATOM 1605 C C . ARG A 1 208 ? -17.271 -1.450 59.827 1.00 53.09 208 ARG A C 1
ATOM 1607 O O . ARG A 1 208 ? -17.279 -0.233 59.966 1.00 53.09 208 ARG A O 1
ATOM 1614 N N . ALA A 1 209 ? -16.225 -2.108 59.329 1.00 52.12 209 ALA A N 1
ATOM 1615 C CA . ALA A 1 209 ? -15.098 -1.483 58.650 1.00 52.12 209 ALA A CA 1
ATOM 16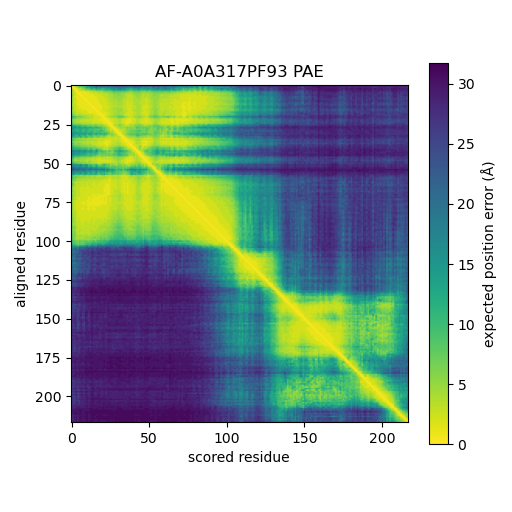16 C C . ALA A 1 209 ? -15.334 -1.618 57.137 1.00 52.12 209 ALA A C 1
ATOM 1618 O O . ALA A 1 209 ? -15.437 -2.738 56.642 1.00 52.12 209 ALA A O 1
ATOM 1619 N N . GLY A 1 210 ? -15.501 -0.480 56.455 1.00 41.69 210 GLY A N 1
ATOM 1620 C CA . GLY A 1 210 ? -16.121 -0.353 55.132 1.00 41.69 210 GLY A CA 1
ATOM 1621 C C . GLY A 1 210 ? -15.706 -1.383 54.076 1.00 41.69 210 GLY A C 1
ATOM 1622 O O . GLY A 1 210 ? -14.540 -1.756 53.961 1.00 41.69 210 GLY A O 1
ATOM 1623 N N . ILE A 1 211 ? -16.682 -1.812 53.272 1.00 46.41 211 ILE A N 1
ATOM 1624 C CA . ILE A 1 211 ? -16.468 -2.707 52.133 1.00 46.41 211 ILE A CA 1
ATOM 1625 C C . ILE A 1 211 ? -16.428 -1.926 50.820 1.00 46.41 211 ILE A C 1
ATOM 1627 O O . ILE A 1 211 ? -17.315 -1.128 50.523 1.00 46.41 211 ILE A O 1
ATOM 1631 N N . LYS A 1 212 ? -15.428 -2.268 49.998 1.00 48.25 212 LYS A N 1
ATOM 1632 C CA . LYS A 1 212 ? -15.461 -2.152 48.537 1.00 48.25 212 LYS A CA 1
ATOM 1633 C C . LYS A 1 212 ? -16.370 -3.253 47.984 1.00 48.25 212 LYS A C 1
ATOM 1635 O O . LYS A 1 212 ? -16.025 -4.429 48.063 1.00 48.25 212 LYS A O 1
ATOM 1640 N N . LEU A 1 213 ? -17.533 -2.882 47.457 1.00 41.25 213 LEU A N 1
ATOM 1641 C CA . LEU A 1 213 ? -18.399 -3.795 46.711 1.00 41.25 213 LEU A CA 1
ATOM 1642 C C . LEU A 1 213 ? -17.843 -3.940 45.290 1.00 41.25 213 LEU A C 1
ATOM 1644 O O . LEU A 1 213 ? -18.018 -3.048 44.464 1.00 41.25 213 LEU A O 1
ATOM 1648 N N . GLU A 1 214 ? -17.186 -5.060 44.995 1.00 40.03 214 GLU A N 1
ATOM 1649 C CA . GLU A 1 214 ? -16.984 -5.489 43.610 1.00 40.03 214 GLU A CA 1
ATOM 1650 C C . GLU A 1 214 ? -18.238 -6.247 43.161 1.00 40.03 214 GLU A C 1
ATOM 1652 O O . GLU A 1 214 ? -18.514 -7.363 43.603 1.00 40.03 214 GLU A O 1
ATOM 1657 N N . LEU A 1 215 ? -19.046 -5.604 42.318 1.00 35.59 215 LEU A N 1
ATOM 1658 C CA . LEU A 1 215 ? -20.153 -6.262 41.631 1.00 35.59 215 LEU A CA 1
ATOM 1659 C C . LEU A 1 215 ? -19.551 -7.157 40.541 1.00 35.59 215 LEU A C 1
ATOM 1661 O O . LEU A 1 215 ? -18.918 -6.664 39.609 1.00 35.59 215 LEU A O 1
ATOM 1665 N N . GLY A 1 216 ? -19.697 -8.471 40.722 1.00 34.28 216 GLY A N 1
ATOM 1666 C CA . GLY A 1 216 ? -19.136 -9.502 39.850 1.00 34.28 216 GLY A CA 1
ATOM 1667 C C . GLY A 1 216 ? -19.633 -9.441 38.400 1.00 34.28 216 GLY A C 1
ATOM 1668 O O . GLY A 1 216 ? -20.734 -8.957 38.134 1.00 34.28 216 GLY A O 1
ATOM 1669 N N . GLN A 1 217 ? -18.760 -9.943 37.517 1.00 30.33 217 GLN A N 1
ATOM 1670 C CA . GLN A 1 217 ? -18.869 -10.048 36.054 1.00 30.33 217 GLN A CA 1
ATOM 1671 C C . GLN A 1 217 ? -20.137 -10.741 35.548 1.00 30.33 217 GLN A C 1
ATOM 1673 O O . GLN A 1 217 ? -20.599 -11.703 36.205 1.00 30.33 217 GLN A O 1
#

Organism: NCBI:txid451513

Solvent-accessible surface area (backbone atoms only — not comparable to full-atom values): 13307 Å² total; per-residue (Å²): 131,57,79,71,47,57,51,48,54,51,48,47,62,50,29,77,72,43,78,65,46,65,40,26,54,51,95,62,54,36,100,84,58,22,29,23,31,20,53,38,91,46,81,92,78,34,54,69,79,35,53,32,93,49,95,84,66,41,33,76,41,68,67,60,36,49,50,49,25,64,63,19,29,48,51,49,49,51,54,51,51,51,53,52,50,53,52,52,51,53,51,51,51,54,51,52,51,54,50,52,51,53,62,70,67,49,80,67,56,70,68,58,49,35,50,52,51,18,72,74,68,76,47,78,42,59,61,74,66,42,58,86,67,61,83,82,73,57,94,94,56,84,84,83,86,86,82,72,64,92,84,48,36,55,67,32,53,54,49,51,52,51,52,55,37,48,74,75,70,44,91,80,85,70,87,70,45,70,60,58,51,65,76,61,72,64,57,47,68,61,43,40,69,74,46,62,63,84,87,86,89,79,93,76,88,77,60,96,67,83,75,86,83,79,83,78,133